Protein AF-A0A9X3F102-F1 (afdb_monomer)

pLDDT: mean 91.55, std 13.21, range [33.75, 98.69]

Solvent-accessible surface area (backbone atoms only — not comparable to full-atom values): 13880 Å² total; per-residue (Å²): 140,81,82,82,80,82,82,77,77,88,66,91,63,86,89,63,88,53,69,73,37,22,25,33,83,46,55,51,54,14,46,50,33,29,63,54,51,40,81,44,89,72,59,66,66,61,40,50,49,44,30,65,76,15,35,66,49,37,46,69,55,81,67,78,63,72,67,41,34,54,24,15,24,16,47,35,33,49,48,23,41,40,69,63,73,43,90,48,56,68,64,42,54,73,38,69,53,66,64,67,84,59,88,88,61,54,70,67,61,51,40,34,49,31,48,74,48,48,74,48,40,70,67,32,28,54,41,46,44,49,47,31,68,65,48,78,69,79,78,52,59,54,73,61,52,52,51,50,52,47,49,26,31,40,75,59,70,29,66,50,48,81,72,38,45,44,19,67,75,68,74,46,46,52,48,34,24,31,39,32,46,35,73,87,44,43,36,38,38,26,50,65,38,62,37,33,38,56,93,52,87,47,66,64,55,52,52,27,35,42,75,69,66,31,47,70,56,45,70,76,58,23,66,38,69,40,70,58,50,26,49,85,52,95,93,43,67,64,65,44,27,44,40,55,66,44,57,28,70,49,115

Mean predicted aligned error: 5.81 Å

Sequence (251 aa):
MGAPAARRAPARRSGGDIVPALADADVIVARQAHLLLIGSSLADAVLWEVVAAHGPAATAWTGDECPRGPAGACLWALCVLHGRGRDIGDAWRSLGGPRVPLPGVPEDVRRAIATAYAPGQRQTDPRWLLEAAVLPFVAPDEPTLLAQAHAALAAAGLAPRPPRSAGEIHNQGEGTYYHIDFDGGSVSISALGPFAWFDDDDRRARNALVAAGFYVIDPPLGGYEVTGLHVYFFGRRDPLCVHDLLFYWQD

Nearest PDB structures (foldseek):
  6iry-assembly1_A  TM=1.562E-01  e=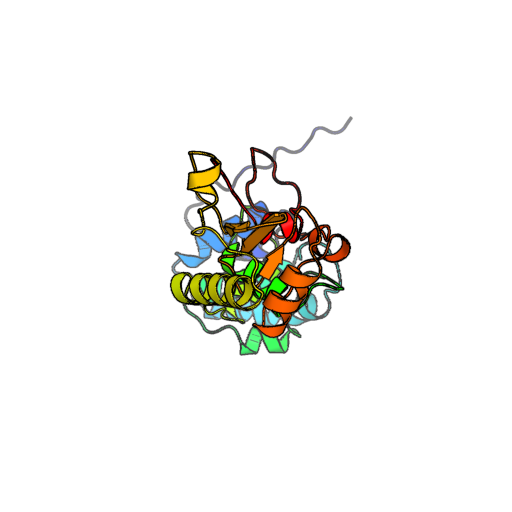5.584E+00  Danio rerio
  6is0-assembly1_A  TM=1.534E-01  e=7.652E+00  Danio rerio

Structure (mmCIF, N/CA/C/O backbone):
data_AF-A0A9X3F102-F1
#
_entry.id   AF-A0A9X3F102-F1
#
loop_
_atom_site.group_PDB
_atom_site.id
_atom_site.type_symbol
_atom_site.label_atom_id
_atom_site.label_alt_id
_atom_site.label_comp_id
_atom_site.label_asym_id
_atom_site.label_entity_id
_atom_site.label_seq_id
_atom_site.pdbx_PDB_ins_code
_atom_site.Cartn_x
_atom_site.Cartn_y
_atom_site.Cartn_z
_atom_site.occupancy
_atom_site.B_iso_or_equiv
_atom_site.auth_seq_id
_atom_site.auth_comp_id
_atom_site.auth_asym_id
_atom_site.auth_atom_id
_atom_site.pdbx_PDB_model_num
ATOM 1 N N . MET A 1 1 ? 43.126 -13.772 -2.770 1.00 38.03 1 MET A N 1
ATOM 2 C CA . MET A 1 1 ? 42.767 -12.408 -2.324 1.00 38.03 1 MET A CA 1
ATOM 3 C C . MET A 1 1 ? 42.494 -11.560 -3.556 1.00 38.03 1 MET A C 1
ATOM 5 O O . MET A 1 1 ? 43.433 -11.057 -4.154 1.00 38.03 1 MET A O 1
ATOM 9 N N . GLY A 1 2 ? 41.236 -11.506 -4.001 1.00 38.09 2 GLY A N 1
ATOM 10 C CA . GLY A 1 2 ? 40.805 -10.651 -5.111 1.00 38.09 2 GLY A CA 1
ATOM 11 C C . GLY A 1 2 ? 40.253 -9.340 -4.559 1.00 38.09 2 GLY A C 1
ATOM 12 O O . GLY A 1 2 ? 39.443 -9.367 -3.636 1.00 38.09 2 GLY A O 1
ATOM 13 N N . ALA A 1 3 ? 40.734 -8.211 -5.073 1.00 33.75 3 ALA A N 1
ATOM 14 C CA . ALA A 1 3 ? 40.288 -6.883 -4.665 1.00 33.75 3 ALA A CA 1
ATOM 15 C C . ALA A 1 3 ? 38.828 -6.623 -5.101 1.00 33.75 3 ALA A C 1
ATOM 17 O O . ALA A 1 3 ? 38.434 -7.066 -6.183 1.00 33.75 3 ALA A O 1
ATOM 18 N N . PRO A 1 4 ? 38.022 -5.892 -4.309 1.00 40.69 4 PRO A N 1
ATOM 19 C CA . PRO A 1 4 ? 36.662 -5.541 -4.695 1.00 40.69 4 PRO A CA 1
ATOM 20 C C . PRO A 1 4 ? 36.683 -4.449 -5.772 1.00 40.69 4 PRO A C 1
ATOM 22 O O . PRO A 1 4 ? 37.301 -3.396 -5.611 1.00 40.69 4 PRO A O 1
ATOM 25 N N . ALA A 1 5 ? 35.991 -4.700 -6.884 1.00 40.69 5 ALA A N 1
ATOM 26 C CA . ALA A 1 5 ? 35.790 -3.717 -7.938 1.00 40.69 5 ALA A CA 1
ATOM 27 C C . ALA A 1 5 ? 34.928 -2.556 -7.415 1.00 40.69 5 ALA A C 1
ATOM 29 O O . ALA A 1 5 ? 33.789 -2.748 -6.987 1.00 40.69 5 ALA A O 1
ATOM 30 N N . ALA A 1 6 ? 35.474 -1.342 -7.461 1.00 43.44 6 ALA A N 1
ATOM 31 C CA . ALA A 1 6 ? 34.765 -0.124 -7.102 1.00 43.44 6 ALA A CA 1
ATOM 32 C C . ALA A 1 6 ? 33.606 0.131 -8.085 1.00 43.44 6 ALA A C 1
ATOM 34 O O . ALA A 1 6 ? 33.823 0.484 -9.246 1.00 43.44 6 ALA A O 1
ATOM 35 N N . ARG A 1 7 ? 32.363 -0.031 -7.616 1.00 48.31 7 ARG A N 1
ATOM 36 C CA . ARG A 1 7 ? 31.159 0.386 -8.348 1.00 48.31 7 ARG A CA 1
ATOM 37 C C . ARG A 1 7 ? 31.072 1.913 -8.329 1.00 48.31 7 ARG A C 1
ATOM 39 O O . ARG A 1 7 ? 30.892 2.524 -7.279 1.00 48.31 7 ARG A O 1
ATOM 46 N N . ARG A 1 8 ? 31.228 2.534 -9.501 1.00 41.53 8 ARG A N 1
ATOM 47 C CA . ARG A 1 8 ? 30.994 3.969 -9.704 1.00 41.53 8 ARG A CA 1
ATOM 48 C C . ARG A 1 8 ? 29.491 4.241 -9.713 1.00 41.53 8 ARG A C 1
ATOM 50 O O . ARG A 1 8 ? 28.773 3.657 -10.517 1.00 41.53 8 ARG A O 1
ATOM 57 N N . ALA A 1 9 ? 29.045 5.172 -8.873 1.00 42.81 9 ALA A N 1
ATOM 58 C CA . ALA A 1 9 ? 27.730 5.789 -9.013 1.00 42.81 9 ALA A CA 1
ATOM 59 C C . ALA A 1 9 ? 27.608 6.454 -10.403 1.00 42.81 9 ALA A C 1
ATOM 61 O O . ALA A 1 9 ? 28.599 7.022 -10.885 1.00 42.81 9 ALA A O 1
ATOM 62 N N . PRO A 1 10 ? 26.434 6.418 -11.060 1.00 45.16 10 PRO A N 1
ATOM 63 C CA . PRO A 1 10 ? 26.240 7.100 -12.330 1.00 45.16 10 PRO A CA 1
ATOM 64 C C . PRO A 1 10 ? 26.217 8.618 -12.105 1.00 45.16 10 PRO A C 1
ATOM 66 O O . PRO A 1 10 ? 25.183 9.230 -11.852 1.00 45.16 10 PRO A O 1
ATOM 69 N N . ALA A 1 11 ? 27.393 9.239 -12.207 1.00 42.16 11 ALA A N 1
ATOM 70 C CA . ALA A 1 11 ? 27.512 10.656 -12.518 1.00 42.16 11 ALA A CA 1
ATOM 71 C C . ALA A 1 11 ? 26.795 10.919 -13.850 1.00 42.16 11 ALA A C 1
ATOM 73 O O . ALA A 1 11 ? 26.906 10.097 -14.763 1.00 42.16 11 ALA A O 1
ATOM 74 N N . ARG A 1 12 ? 26.077 12.048 -13.958 1.00 42.28 12 ARG A N 1
ATOM 75 C CA . ARG A 1 12 ? 25.452 12.541 -15.199 1.00 42.28 12 ARG A CA 1
ATOM 76 C C . ARG A 1 12 ? 26.407 12.335 -16.383 1.00 42.28 12 ARG A C 1
ATOM 78 O O . ARG A 1 12 ? 27.332 13.119 -16.576 1.00 42.28 12 ARG A O 1
ATOM 85 N N . ARG A 1 13 ? 26.189 11.278 -17.168 1.00 44.84 13 ARG A N 1
ATOM 86 C CA . ARG A 1 13 ? 26.832 11.111 -18.469 1.00 44.84 13 ARG A CA 1
ATOM 87 C C . ARG A 1 13 ? 26.030 11.945 -19.451 1.00 44.84 13 ARG A C 1
ATOM 89 O O . ARG A 1 13 ? 24.876 11.646 -19.736 1.00 44.84 13 ARG A O 1
ATOM 96 N N . SER A 1 14 ? 26.647 13.011 -19.929 1.00 44.22 14 SER A N 1
ATOM 97 C CA . SER A 1 14 ? 26.228 13.746 -21.113 1.00 44.22 14 SER A CA 1
ATOM 98 C C . SER A 1 14 ? 25.989 12.771 -22.278 1.00 44.22 14 SER A C 1
ATOM 100 O O . SER A 1 14 ? 26.923 12.140 -22.761 1.00 44.22 14 SER A O 1
ATOM 102 N N . GLY A 1 15 ? 24.730 12.632 -22.704 1.00 58.97 15 GLY A N 1
ATOM 103 C CA . GLY A 1 15 ? 24.338 12.066 -24.004 1.00 58.97 15 GLY A CA 1
ATOM 104 C C . GLY A 1 15 ? 24.373 10.542 -24.188 1.00 58.97 15 GLY A C 1
ATOM 105 O O . GLY A 1 15 ? 24.141 10.091 -25.303 1.00 58.97 15 GLY A O 1
ATOM 106 N N . GLY A 1 16 ? 24.661 9.744 -23.156 1.00 74.50 16 GLY A N 1
ATOM 107 C CA . GLY A 1 16 ? 24.639 8.278 -23.272 1.00 74.50 16 GLY A CA 1
ATOM 108 C C . GLY A 1 16 ? 23.229 7.697 -23.147 1.00 74.50 16 GLY A C 1
ATOM 109 O O . GLY A 1 16 ? 22.452 8.167 -22.318 1.00 74.50 16 GLY A O 1
ATOM 110 N N . ASP A 1 17 ? 22.916 6.658 -23.926 1.00 90.06 17 ASP A N 1
ATOM 111 C CA . ASP A 1 17 ? 21.692 5.876 -23.741 1.00 90.06 17 ASP A CA 1
ATOM 112 C C . ASP A 1 17 ? 21.735 5.144 -22.387 1.00 90.06 17 ASP A C 1
ATOM 114 O O . ASP A 1 17 ? 22.623 4.327 -22.128 1.00 90.06 17 ASP A O 1
ATOM 118 N N . ILE A 1 18 ? 20.798 5.488 -21.502 1.00 95.50 18 ILE A N 1
ATOM 119 C CA . ILE A 1 18 ? 20.671 4.910 -20.158 1.00 95.50 18 ILE A CA 1
ATOM 120 C C . ILE A 1 18 ? 19.591 3.826 -20.080 1.00 95.50 18 ILE A C 1
ATOM 122 O O . ILE A 1 18 ? 19.418 3.236 -19.017 1.00 95.50 18 ILE A O 1
ATOM 126 N N . VAL A 1 19 ? 18.885 3.532 -21.178 1.00 97.31 19 VAL A N 1
ATOM 127 C CA . VAL A 1 19 ? 17.860 2.478 -21.230 1.00 97.31 19 VAL A CA 1
ATOM 128 C C . VAL A 1 19 ? 18.407 1.109 -20.808 1.00 97.31 19 VAL A C 1
ATOM 130 O O . VAL A 1 19 ? 17.746 0.456 -19.998 1.00 97.31 19 VAL A O 1
ATOM 133 N N . PRO A 1 20 ? 19.622 0.680 -21.217 1.00 97.50 20 PRO A N 1
ATOM 134 C CA . PRO A 1 20 ? 20.164 -0.604 -20.772 1.00 97.50 20 PRO A CA 1
ATOM 135 C C . PRO A 1 20 ? 20.320 -0.722 -19.248 1.00 97.50 20 PRO A C 1
ATOM 137 O O . PRO A 1 20 ? 20.294 -1.829 -18.716 1.00 97.50 20 PRO A O 1
ATOM 140 N N . ALA A 1 21 ? 20.445 0.399 -18.526 1.00 97.69 21 ALA A N 1
ATOM 141 C CA . ALA A 1 21 ? 20.562 0.386 -17.069 1.00 97.69 21 ALA A CA 1
ATOM 142 C C . ALA A 1 21 ? 19.252 -0.004 -16.359 1.00 97.69 21 ALA A C 1
ATOM 144 O O . ALA A 1 21 ? 19.299 -0.370 -15.190 1.00 97.69 21 ALA A O 1
ATOM 145 N N . LEU A 1 22 ? 18.099 -0.009 -17.045 1.00 98.00 22 LEU A N 1
ATOM 146 C CA . LEU A 1 22 ? 16.860 -0.574 -16.491 1.00 98.00 22 LEU A CA 1
ATOM 147 C C . LEU A 1 22 ? 16.975 -2.087 -16.223 1.00 98.00 22 LEU A C 1
ATOM 149 O O . LEU A 1 22 ? 16.254 -2.616 -15.382 1.00 98.00 22 LEU A O 1
ATOM 153 N N . ALA A 1 23 ? 17.889 -2.773 -16.918 1.00 97.56 23 ALA A N 1
ATOM 154 C CA . ALA A 1 23 ? 18.170 -4.196 -16.750 1.00 97.56 23 ALA A CA 1
ATOM 155 C C . ALA A 1 23 ? 19.232 -4.494 -15.675 1.00 97.56 23 ALA A C 1
ATOM 157 O O . ALA A 1 23 ? 19.613 -5.657 -15.512 1.00 97.56 23 ALA A O 1
ATOM 158 N N . ASP A 1 24 ? 19.776 -3.476 -14.997 1.00 97.69 24 ASP A N 1
ATOM 159 C CA . ASP A 1 24 ? 20.911 -3.665 -14.092 1.00 97.69 24 ASP A CA 1
ATOM 160 C C . ASP A 1 24 ? 20.572 -4.654 -12.961 1.00 97.69 24 ASP A C 1
ATOM 162 O O . ASP A 1 24 ? 19.442 -4.733 -12.472 1.00 97.69 24 ASP A O 1
ATOM 166 N N . ALA A 1 25 ? 21.564 -5.443 -12.550 1.00 94.12 25 ALA A N 1
ATOM 167 C CA . ALA A 1 25 ? 21.410 -6.390 -11.451 1.00 94.12 25 ALA A CA 1
ATOM 168 C C . ALA A 1 25 ? 21.280 -5.685 -10.088 1.00 94.12 25 ALA A C 1
ATOM 170 O O . ALA A 1 25 ? 20.825 -6.293 -9.119 1.00 94.12 25 ALA A O 1
ATOM 171 N N . ASP A 1 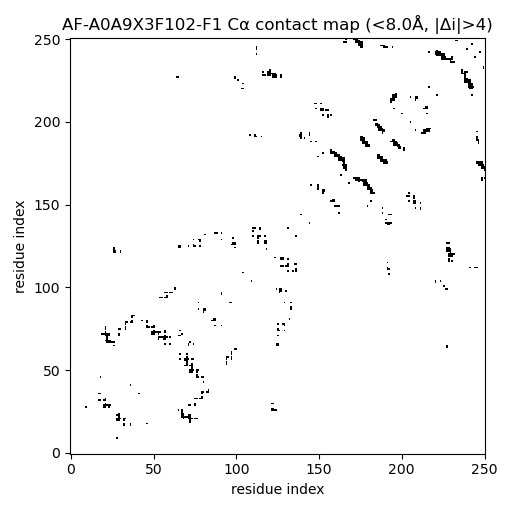26 ? 21.713 -4.428 -9.997 1.00 95.56 26 ASP A N 1
ATOM 172 C CA . ASP A 1 26 ? 21.550 -3.564 -8.839 1.00 95.56 26 ASP A CA 1
ATOM 173 C C . ASP A 1 26 ? 20.268 -2.729 -8.968 1.00 95.56 26 ASP A C 1
ATOM 175 O O . ASP A 1 26 ? 20.176 -1.808 -9.785 1.00 95.56 26 ASP A O 1
ATOM 179 N N . VAL A 1 27 ? 19.280 -3.019 -8.116 1.00 93.81 27 VAL A N 1
ATOM 180 C CA . VAL A 1 27 ? 17.980 -2.325 -8.109 1.00 93.81 27 VAL A CA 1
ATOM 181 C C . VAL A 1 27 ? 18.124 -0.811 -7.937 1.00 93.81 27 VAL A C 1
ATOM 183 O O . VAL A 1 27 ? 17.329 -0.052 -8.486 1.00 93.81 27 VAL A O 1
ATOM 186 N N . ILE A 1 28 ? 19.163 -0.344 -7.235 1.00 95.50 28 ILE A N 1
ATOM 187 C CA . ILE A 1 28 ? 19.397 1.090 -7.036 1.00 95.50 28 ILE A CA 1
ATOM 188 C C . ILE A 1 28 ? 19.798 1.743 -8.363 1.00 95.50 28 ILE A C 1
ATOM 190 O O . ILE A 1 28 ? 19.351 2.852 -8.662 1.00 95.50 28 ILE A O 1
ATOM 194 N N . VAL A 1 29 ? 20.613 1.059 -9.173 1.00 97.00 29 VAL A N 1
ATOM 195 C CA . VAL A 1 29 ? 21.016 1.541 -10.502 1.00 97.00 29 VAL A CA 1
ATOM 196 C C . VAL A 1 29 ? 19.815 1.558 -11.442 1.00 97.00 29 VAL A C 1
ATOM 198 O O . VAL A 1 29 ? 19.561 2.589 -12.068 1.00 97.00 29 VAL A O 1
ATOM 201 N N . ALA A 1 30 ? 19.033 0.476 -11.475 1.00 97.31 30 ALA A N 1
ATOM 202 C CA . ALA A 1 30 ? 17.831 0.394 -12.303 1.00 97.31 30 ALA A CA 1
ATOM 203 C C . ALA A 1 30 ? 16.792 1.465 -11.925 1.00 97.31 30 ALA A C 1
ATOM 205 O O . ALA A 1 30 ? 16.289 2.181 -12.796 1.00 97.31 30 ALA A O 1
ATOM 206 N N . ARG A 1 31 ? 16.550 1.682 -10.624 1.00 95.75 31 ARG A N 1
ATOM 207 C CA . ARG A 1 31 ? 15.657 2.744 -10.138 1.00 95.75 31 ARG A CA 1
ATOM 208 C C . ARG A 1 31 ? 16.173 4.136 -10.490 1.00 95.75 31 ARG A C 1
ATOM 210 O O . ARG A 1 31 ? 15.376 5.000 -10.853 1.00 95.75 31 ARG A O 1
ATOM 217 N N . GLN A 1 32 ? 17.482 4.375 -10.401 1.00 96.75 32 GLN A N 1
ATOM 218 C CA . GLN A 1 32 ? 18.075 5.657 -10.787 1.00 96.75 32 GLN A CA 1
ATOM 219 C C . GLN A 1 32 ? 17.928 5.914 -12.292 1.00 96.75 32 GLN A C 1
ATOM 221 O O . GLN A 1 32 ? 17.620 7.039 -12.686 1.00 96.75 32 GLN A O 1
ATOM 226 N N . ALA A 1 33 ? 18.114 4.887 -13.128 1.00 97.31 33 ALA A N 1
ATOM 227 C CA . ALA A 1 33 ? 17.862 4.976 -14.563 1.00 97.31 33 ALA A CA 1
ATOM 228 C C . ALA A 1 33 ? 16.393 5.319 -14.840 1.00 97.31 33 ALA A C 1
ATOM 230 O O . ALA A 1 33 ? 16.121 6.254 -15.588 1.00 97.31 33 ALA A O 1
ATOM 231 N N . HIS A 1 34 ? 15.459 4.649 -14.160 1.00 96.56 34 HIS A N 1
ATOM 232 C CA . HIS A 1 34 ? 14.032 4.961 -14.215 1.00 96.56 34 HIS A CA 1
ATOM 233 C C . HIS A 1 34 ? 13.741 6.435 -13.872 1.00 96.56 34 HIS A C 1
ATOM 235 O O . HIS A 1 34 ? 13.118 7.136 -14.668 1.00 96.56 34 HIS A O 1
ATOM 241 N N . LEU A 1 35 ? 14.252 6.943 -12.745 1.00 96.50 35 LEU A N 1
ATOM 242 C CA . LEU A 1 35 ? 14.021 8.330 -12.319 1.00 96.50 35 LEU A CA 1
ATOM 243 C C . LEU A 1 35 ? 14.574 9.352 -13.324 1.00 96.50 35 LEU A C 1
ATOM 245 O O . LEU A 1 35 ? 13.946 10.377 -13.579 1.00 96.50 35 LEU A O 1
ATOM 249 N N . LEU A 1 36 ? 15.738 9.073 -13.917 1.00 96.81 36 LEU A N 1
ATOM 250 C CA . LEU A 1 36 ? 16.324 9.923 -14.956 1.00 96.81 36 LEU A CA 1
ATOM 251 C C . LEU A 1 36 ? 15.529 9.864 -16.266 1.00 96.81 36 LEU A C 1
ATOM 253 O O . LEU A 1 36 ? 15.406 10.879 -16.951 1.00 96.81 36 LEU A O 1
ATOM 257 N N . LEU A 1 37 ? 14.992 8.694 -16.620 1.00 97.38 37 LEU A N 1
ATOM 258 C CA . LEU A 1 37 ? 14.224 8.499 -17.844 1.00 97.38 37 LEU A CA 1
ATOM 259 C C . LEU A 1 37 ? 12.842 9.153 -17.785 1.00 97.38 37 LEU A C 1
ATOM 261 O O . LEU A 1 37 ? 12.403 9.642 -18.821 1.00 97.38 37 LEU A O 1
ATOM 265 N N . ILE A 1 38 ? 12.188 9.257 -16.619 1.00 96.75 38 ILE A N 1
ATOM 266 C CA . ILE A 1 38 ? 10.898 9.968 -16.496 1.00 96.75 38 ILE A CA 1
ATOM 267 C C . ILE A 1 38 ? 10.994 11.381 -17.094 1.00 96.75 38 ILE A C 1
ATOM 269 O O . ILE A 1 38 ? 10.156 11.755 -17.908 1.00 96.75 38 ILE A O 1
ATOM 273 N N . GLY A 1 39 ? 12.047 12.132 -16.755 1.00 94.31 39 GLY A N 1
ATOM 274 C CA . GLY A 1 39 ? 12.260 13.505 -17.231 1.00 94.31 39 GLY A CA 1
ATOM 275 C C . GLY A 1 39 ? 13.064 13.641 -18.530 1.00 94.31 39 GLY A C 1
ATOM 276 O O . GLY A 1 39 ? 13.445 14.756 -18.883 1.00 94.31 39 GLY A O 1
ATOM 277 N N . SER A 1 40 ? 13.393 12.541 -19.214 1.00 95.44 40 SER A N 1
ATOM 278 C CA . SER A 1 40 ? 14.212 12.586 -20.433 1.00 95.44 40 SER A CA 1
ATOM 279 C C . SER A 1 40 ? 13.376 12.827 -21.697 1.00 95.44 40 SER A C 1
ATOM 281 O O . SER A 1 40 ? 12.176 12.570 -21.727 1.00 95.44 40 SER A O 1
ATOM 283 N N . SER A 1 41 ? 14.024 13.273 -22.777 1.00 93.50 41 SER A N 1
ATOM 284 C CA . SER A 1 41 ? 13.406 13.442 -24.102 1.00 93.50 41 SER A CA 1
ATOM 285 C C . SER A 1 41 ? 13.371 12.158 -24.945 1.00 93.50 41 SER A C 1
ATOM 287 O O . SER A 1 41 ? 12.999 12.210 -26.117 1.00 93.50 41 SER A O 1
ATOM 289 N N . LEU A 1 42 ? 13.774 11.010 -24.383 1.00 95.19 42 LEU A N 1
ATOM 290 C CA . LEU A 1 42 ? 13.698 9.717 -25.066 1.00 95.19 42 LEU A CA 1
ATOM 291 C C . LEU A 1 42 ? 12.248 9.433 -25.479 1.00 95.19 42 LEU A C 1
ATOM 293 O O . LEU A 1 42 ? 11.353 9.560 -24.647 1.00 95.19 42 LEU A O 1
ATOM 297 N N . ALA A 1 43 ? 12.013 9.016 -26.722 1.00 96.88 43 ALA A N 1
ATOM 298 C CA . ALA A 1 43 ? 10.668 8.708 -27.200 1.00 96.88 43 ALA A CA 1
ATOM 299 C C . ALA A 1 43 ? 10.056 7.504 -26.461 1.00 96.88 43 ALA A C 1
ATOM 301 O O . ALA A 1 43 ? 10.722 6.489 -26.265 1.00 96.88 43 ALA A O 1
ATOM 302 N N . ASP A 1 44 ? 8.766 7.584 -26.119 1.00 98.25 44 ASP A N 1
ATOM 303 C CA . ASP A 1 44 ? 8.045 6.490 -25.444 1.00 98.25 44 ASP A CA 1
ATOM 304 C C . ASP A 1 44 ? 8.036 5.192 -26.264 1.00 98.25 44 ASP A C 1
ATOM 306 O O . ASP A 1 44 ? 8.021 4.109 -25.688 1.00 98.25 44 ASP A O 1
ATOM 310 N N . ALA A 1 45 ? 8.100 5.287 -27.599 1.00 98.19 45 ALA A N 1
ATOM 311 C CA . ALA A 1 45 ? 8.197 4.127 -28.488 1.00 98.19 45 ALA A CA 1
ATOM 312 C C . ALA A 1 45 ? 9.389 3.221 -28.135 1.00 98.19 45 ALA A C 1
ATOM 314 O O . ALA A 1 45 ? 9.237 2.005 -28.119 1.00 98.19 45 ALA A O 1
ATOM 315 N N . VAL A 1 46 ? 10.530 3.803 -27.746 1.00 98.06 46 VAL A N 1
ATOM 316 C CA . VAL A 1 46 ? 11.716 3.039 -27.326 1.00 98.06 46 VAL A CA 1
ATOM 317 C C . VAL A 1 46 ? 11.434 2.248 -26.046 1.00 98.06 46 VAL A C 1
ATOM 319 O O . VAL A 1 46 ? 11.845 1.101 -25.912 1.00 98.06 46 VAL A O 1
ATOM 322 N N . LEU A 1 47 ? 10.699 2.829 -25.095 1.00 98.50 47 LEU A N 1
ATOM 323 C CA . LEU A 1 47 ? 10.331 2.138 -23.855 1.00 98.50 47 LEU A CA 1
ATOM 324 C C . LEU A 1 47 ? 9.308 1.028 -24.118 1.00 98.50 47 LEU A C 1
ATOM 326 O O . LEU A 1 47 ? 9.410 -0.047 -23.533 1.00 98.50 47 LEU A O 1
ATOM 330 N N . TRP A 1 48 ? 8.357 1.250 -25.028 1.00 98.56 48 TRP A N 1
ATOM 331 C CA . TRP A 1 48 ? 7.427 0.205 -25.455 1.00 98.56 48 TRP A CA 1
ATOM 332 C C . TRP A 1 48 ? 8.129 -0.945 -26.182 1.00 98.56 48 TRP A C 1
ATOM 334 O O . TRP A 1 48 ? 7.763 -2.099 -25.969 1.00 98.56 48 TRP A O 1
ATOM 344 N N . GLU A 1 49 ? 9.171 -0.668 -26.968 1.00 98.50 49 GLU A N 1
ATOM 345 C CA . GLU A 1 49 ? 10.028 -1.703 -27.558 1.00 98.50 49 GLU A CA 1
ATOM 346 C C . GLU A 1 49 ? 10.740 -2.533 -26.480 1.00 98.50 49 GLU A C 1
ATOM 348 O O . GLU A 1 49 ? 10.764 -3.758 -26.583 1.00 98.50 49 GLU A O 1
ATOM 353 N N . VAL A 1 50 ? 11.240 -1.908 -25.405 1.00 98.56 50 VAL A N 1
ATOM 354 C CA . VAL A 1 50 ? 11.811 -2.625 -24.245 1.00 98.56 50 VAL A CA 1
ATOM 355 C C . VAL A 1 50 ? 10.763 -3.523 -23.581 1.00 98.56 50 VAL A C 1
ATOM 357 O O . VAL A 1 50 ? 11.042 -4.689 -23.296 1.00 98.56 50 VAL A O 1
ATOM 360 N N . VAL A 1 51 ? 9.548 -3.009 -23.359 1.00 98.62 51 VAL A N 1
ATOM 361 C CA . VAL A 1 51 ? 8.437 -3.789 -22.790 1.00 98.62 51 VAL A CA 1
ATOM 362 C C . VAL A 1 51 ? 8.100 -4.981 -23.684 1.00 98.62 51 VAL A C 1
ATOM 364 O O . VAL A 1 51 ? 8.003 -6.098 -23.184 1.00 98.62 51 VAL A O 1
ATOM 367 N N . ALA A 1 52 ? 7.980 -4.783 -24.997 1.00 98.38 52 ALA A N 1
ATOM 368 C CA . ALA A 1 52 ? 7.673 -5.855 -25.941 1.00 98.38 52 ALA A CA 1
ATOM 369 C C . ALA A 1 52 ? 8.796 -6.904 -26.016 1.00 98.38 52 ALA A C 1
ATOM 371 O O . ALA A 1 52 ? 8.528 -8.105 -25.976 1.00 98.38 52 ALA A O 1
ATOM 372 N N . ALA A 1 53 ? 10.057 -6.465 -26.072 1.00 98.38 53 ALA A N 1
ATOM 373 C CA . ALA A 1 53 ? 11.219 -7.346 -26.177 1.00 98.38 53 ALA A CA 1
ATOM 374 C C . ALA A 1 53 ? 11.439 -8.204 -24.922 1.00 98.38 53 ALA A C 1
ATOM 376 O O . ALA A 1 53 ? 11.983 -9.307 -25.009 1.00 98.38 53 ALA A O 1
ATOM 377 N N . HIS A 1 54 ? 11.045 -7.707 -23.747 1.00 98.50 54 HIS A N 1
ATOM 378 C CA . HIS A 1 54 ? 11.331 -8.359 -22.468 1.00 98.50 54 HIS A CA 1
ATOM 379 C C . HIS A 1 54 ? 10.094 -8.829 -21.694 1.00 98.50 54 HIS A C 1
ATOM 381 O O . HIS A 1 54 ? 10.237 -9.505 -20.673 1.00 98.50 54 HIS A O 1
ATOM 387 N N . GLY A 1 55 ? 8.890 -8.567 -22.203 1.00 98.12 55 GLY A N 1
ATOM 388 C CA . GLY A 1 55 ? 7.626 -9.041 -21.640 1.00 98.12 55 GLY A CA 1
ATOM 389 C C . GLY A 1 55 ? 7.582 -10.551 -21.367 1.00 98.12 55 GLY A C 1
ATOM 390 O O . GLY A 1 55 ? 7.155 -10.936 -20.276 1.00 98.12 55 GLY A O 1
ATOM 391 N N . PRO A 1 56 ? 8.096 -11.428 -22.258 1.00 98.19 56 PRO A N 1
ATOM 392 C CA . PRO A 1 56 ? 8.165 -12.862 -21.974 1.00 98.19 56 PRO A CA 1
ATOM 393 C C . PRO A 1 56 ? 8.989 -13.201 -20.724 1.00 98.19 56 PRO A C 1
ATOM 395 O O . PRO A 1 56 ? 8.600 -14.075 -19.954 1.00 98.19 56 PRO A O 1
ATOM 398 N N . ALA A 1 57 ? 10.095 -12.487 -20.478 1.00 97.81 57 ALA A N 1
ATOM 399 C CA . ALA A 1 57 ? 10.925 -12.699 -19.293 1.00 97.81 57 ALA A CA 1
ATOM 400 C C . ALA A 1 57 ? 10.232 -12.214 -18.012 1.00 97.81 57 ALA A C 1
ATOM 402 O O . ALA A 1 57 ? 10.335 -12.876 -16.983 1.00 97.81 57 ALA A O 1
ATOM 403 N N . ALA A 1 58 ? 9.506 -11.093 -18.075 1.00 97.44 58 ALA A N 1
ATOM 404 C CA . ALA A 1 58 ? 8.695 -10.615 -16.955 1.00 97.44 58 ALA A CA 1
ATOM 405 C C . ALA A 1 58 ? 7.520 -11.559 -16.647 1.00 97.44 58 ALA A C 1
ATOM 407 O O . ALA A 1 58 ? 7.255 -11.834 -15.483 1.00 97.44 58 ALA A O 1
ATOM 408 N N . THR A 1 59 ? 6.871 -12.111 -17.676 1.00 97.06 59 THR A N 1
ATOM 409 C CA . THR A 1 59 ? 5.765 -13.079 -17.530 1.00 97.06 59 THR A CA 1
ATOM 410 C C . THR A 1 59 ? 6.243 -14.397 -16.918 1.00 97.06 59 THR A C 1
ATOM 412 O O . THR A 1 59 ? 5.551 -14.999 -16.103 1.00 97.06 59 THR A O 1
ATOM 415 N N . ALA A 1 60 ? 7.440 -14.854 -17.293 1.00 96.12 60 ALA A N 1
ATOM 416 C CA . ALA A 1 60 ? 8.037 -16.075 -16.756 1.00 96.12 60 ALA A CA 1
ATOM 417 C C . ALA A 1 60 ? 8.630 -15.903 -15.344 1.00 96.12 60 ALA A C 1
ATOM 419 O O . ALA A 1 60 ? 9.084 -16.881 -14.750 1.00 96.12 60 ALA A O 1
ATOM 420 N N . TRP A 1 61 ? 8.672 -14.679 -14.807 1.00 94.56 61 TRP A N 1
ATOM 421 C CA . TRP A 1 61 ? 9.267 -14.412 -13.505 1.00 94.56 61 TRP A CA 1
ATOM 422 C C . TRP A 1 61 ? 8.328 -14.820 -12.367 1.00 94.56 61 TRP A C 1
ATOM 424 O O . TRP A 1 61 ? 7.319 -14.167 -12.113 1.00 94.56 61 TRP A O 1
ATOM 434 N N . THR A 1 62 ? 8.700 -15.864 -11.629 1.00 87.31 62 THR A N 1
ATOM 435 C CA . THR A 1 62 ? 7.938 -16.365 -10.470 1.00 87.31 62 THR A CA 1
ATOM 436 C C . THR A 1 62 ? 8.683 -16.203 -9.145 1.00 87.31 62 THR A C 1
ATOM 438 O O . THR A 1 62 ? 8.265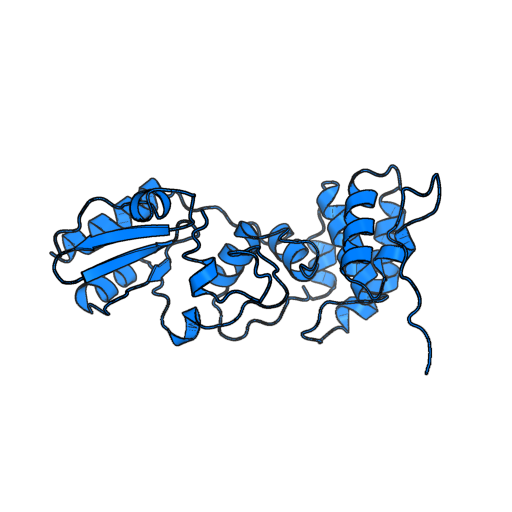 -16.766 -8.140 1.00 87.31 62 THR A O 1
ATOM 441 N N . GLY A 1 63 ? 9.822 -15.504 -9.147 1.00 87.88 63 GLY A N 1
ATOM 442 C CA . GLY A 1 63 ? 10.659 -15.342 -7.964 1.00 87.88 63 GLY A CA 1
ATOM 443 C C . GLY A 1 63 ? 10.106 -14.315 -6.975 1.00 87.88 63 GLY A C 1
ATOM 444 O O . GLY A 1 63 ? 9.547 -13.282 -7.363 1.00 87.88 63 GLY A O 1
ATOM 445 N N . ASP A 1 64 ? 10.345 -14.571 -5.690 1.00 89.44 64 ASP A N 1
ATOM 446 C CA . ASP A 1 64 ? 10.014 -13.642 -4.604 1.00 89.44 64 ASP A CA 1
ATOM 447 C C . ASP A 1 64 ? 10.926 -12.407 -4.636 1.00 89.44 64 ASP A C 1
ATOM 449 O O . ASP A 1 64 ? 10.511 -11.302 -4.292 1.00 89.44 64 ASP A O 1
ATOM 453 N N . GLU A 1 65 ? 12.156 -12.566 -5.126 1.00 92.38 65 GLU A N 1
ATOM 454 C CA . GLU A 1 65 ? 13.138 -11.490 -5.218 1.00 92.38 65 GLU A CA 1
ATOM 455 C C . GLU A 1 65 ? 12.783 -10.435 -6.281 1.00 92.38 65 GLU A C 1
ATOM 457 O O . GLU A 1 65 ? 12.081 -10.705 -7.260 1.00 92.38 65 GLU A O 1
ATOM 462 N N . CYS A 1 66 ? 13.321 -9.224 -6.094 1.00 94.38 66 CYS A N 1
ATOM 463 C CA . CYS A 1 66 ? 13.151 -8.121 -7.038 1.00 94.38 66 CYS A CA 1
ATOM 464 C C . CYS A 1 66 ? 13.609 -8.526 -8.449 1.00 94.38 66 CYS A C 1
ATOM 466 O O . CYS A 1 66 ? 14.769 -8.934 -8.593 1.00 94.38 66 CYS A O 1
ATOM 468 N N . PRO A 1 67 ? 12.765 -8.354 -9.488 1.00 95.88 67 PRO A N 1
ATOM 469 C CA . PRO A 1 67 ? 13.127 -8.674 -10.865 1.00 95.88 67 PRO A CA 1
ATOM 470 C C . PRO A 1 67 ? 14.347 -7.882 -11.351 1.00 95.88 67 PRO A C 1
ATOM 472 O O . PRO A 1 67 ? 14.467 -6.678 -11.110 1.00 95.88 67 PRO A O 1
ATOM 475 N N . ARG A 1 68 ? 15.251 -8.566 -12.060 1.00 95.06 68 ARG A N 1
ATOM 476 C CA . ARG A 1 68 ? 16.513 -8.028 -12.614 1.00 95.06 68 ARG A CA 1
ATOM 477 C C . ARG A 1 68 ? 16.668 -8.437 -14.076 1.00 95.06 68 ARG A C 1
ATOM 479 O O . ARG A 1 68 ? 15.875 -9.231 -14.587 1.00 95.06 68 ARG A O 1
ATOM 486 N N . GLY A 1 69 ? 17.694 -7.925 -14.754 1.00 97.06 69 GLY A N 1
ATOM 487 C CA . GLY A 1 69 ? 17.965 -8.295 -16.141 1.00 97.06 69 GLY A CA 1
ATOM 488 C C . GLY A 1 69 ? 16.788 -7.936 -17.056 1.00 97.06 69 GLY A C 1
ATOM 489 O O . GLY A 1 69 ? 16.142 -6.913 -16.834 1.00 97.06 69 GLY A O 1
ATOM 490 N N . PRO A 1 70 ? 16.459 -8.773 -18.056 1.00 98.12 70 PRO A N 1
ATOM 491 C CA . PRO A 1 70 ? 15.337 -8.520 -18.962 1.00 98.12 70 PRO A CA 1
ATOM 492 C C . PRO A 1 70 ? 13.991 -8.311 -18.246 1.00 98.12 70 PRO A C 1
ATOM 494 O O . PRO A 1 70 ? 13.278 -7.361 -18.558 1.00 98.12 70 PRO A O 1
ATOM 497 N N . ALA A 1 71 ? 13.659 -9.138 -17.246 1.00 97.94 71 ALA A N 1
ATOM 498 C CA . ALA A 1 71 ? 12.414 -8.987 -16.489 1.00 97.94 71 ALA A CA 1
ATOM 499 C C . ALA A 1 71 ? 12.366 -7.631 -15.763 1.00 97.94 71 ALA A C 1
ATOM 501 O O . ALA A 1 71 ? 11.388 -6.896 -15.888 1.00 97.94 71 ALA A O 1
ATOM 502 N N . GLY A 1 72 ? 13.457 -7.261 -15.083 1.00 97.75 72 GLY A N 1
ATOM 503 C CA . GLY A 1 72 ? 13.602 -5.946 -14.452 1.00 97.75 72 GLY A CA 1
ATOM 504 C C . GLY A 1 72 ? 13.478 -4.792 -15.451 1.00 97.75 72 GLY A C 1
ATOM 505 O O . GLY A 1 72 ? 12.754 -3.836 -15.186 1.00 97.75 72 GLY A O 1
ATOM 506 N N . ALA A 1 73 ? 14.099 -4.911 -16.628 1.00 98.44 73 ALA A N 1
ATOM 507 C CA . ALA A 1 73 ? 14.035 -3.896 -17.678 1.00 98.44 73 ALA A CA 1
ATOM 508 C C . ALA A 1 73 ? 12.603 -3.637 -18.158 1.00 98.44 73 ALA A C 1
ATOM 510 O O . ALA A 1 73 ? 12.203 -2.482 -18.290 1.00 98.44 73 ALA A O 1
ATOM 511 N N . CYS A 1 74 ? 11.823 -4.702 -18.369 1.00 98.69 74 CYS A N 1
ATOM 512 C CA . CYS A 1 74 ? 10.411 -4.604 -18.734 1.00 98.69 74 CYS A CA 1
ATOM 513 C C . CYS A 1 74 ? 9.605 -3.844 -17.669 1.00 98.69 74 CYS A C 1
ATOM 515 O O . CYS A 1 74 ? 8.911 -2.879 -17.993 1.00 98.69 74 CYS A O 1
ATOM 517 N N . LEU A 1 75 ? 9.732 -4.234 -16.396 1.00 98.56 75 LEU A N 1
ATOM 518 C CA . LEU A 1 75 ? 8.957 -3.624 -15.314 1.00 98.56 75 LEU A CA 1
ATOM 519 C C . LEU A 1 75 ? 9.361 -2.168 -15.056 1.00 98.56 75 LEU A C 1
ATOM 521 O O . LEU A 1 75 ? 8.499 -1.302 -14.930 1.00 98.56 75 LEU A O 1
ATOM 525 N N . TRP A 1 76 ? 10.659 -1.861 -15.043 1.00 98.56 76 TRP A N 1
ATOM 526 C CA . TRP A 1 76 ? 11.118 -0.480 -14.893 1.00 98.56 76 TRP A CA 1
ATOM 527 C C . TRP A 1 76 ? 10.733 0.400 -16.084 1.00 98.56 76 TRP A C 1
ATOM 529 O O . TRP A 1 76 ? 10.414 1.569 -15.875 1.00 98.56 76 TRP A O 1
ATOM 539 N N . ALA A 1 77 ? 10.701 -0.130 -17.312 1.00 98.69 77 ALA A N 1
ATOM 540 C CA . ALA A 1 77 ? 10.201 0.612 -18.469 1.00 98.69 77 ALA A CA 1
ATOM 541 C C . ALA A 1 77 ? 8.714 0.975 -18.312 1.00 98.69 77 ALA A C 1
ATOM 543 O O . ALA A 1 77 ? 8.341 2.116 -18.591 1.00 98.69 77 ALA A O 1
ATOM 544 N N . LEU A 1 78 ? 7.885 0.064 -17.787 1.00 98.69 78 LEU A N 1
ATOM 545 C CA . LEU A 1 78 ? 6.495 0.372 -17.429 1.00 98.69 78 LEU A CA 1
ATOM 546 C C . LEU A 1 78 ? 6.409 1.453 -16.340 1.00 98.69 78 LEU A C 1
ATOM 548 O O . LEU A 1 78 ? 5.605 2.373 -16.476 1.00 98.69 78 LEU A O 1
ATOM 552 N N . CYS A 1 79 ? 7.265 1.413 -15.310 1.00 98.31 79 CYS A N 1
ATOM 553 C CA . CYS A 1 79 ? 7.323 2.479 -14.301 1.00 98.31 79 CYS A CA 1
ATOM 554 C C . CYS A 1 79 ? 7.652 3.842 -14.932 1.00 98.31 79 CYS A C 1
ATOM 556 O O . CYS A 1 79 ? 7.024 4.843 -14.592 1.00 98.31 79 CYS A O 1
ATOM 558 N N . VAL A 1 80 ? 8.601 3.892 -15.881 1.00 98.50 80 VAL A N 1
ATOM 559 C CA . VAL A 1 80 ? 8.943 5.133 -16.601 1.00 98.50 80 VAL A CA 1
ATOM 560 C C . VAL A 1 80 ? 7.748 5.635 -17.411 1.00 98.50 80 VAL A C 1
ATOM 562 O O . VAL A 1 80 ? 7.423 6.819 -17.342 1.00 98.50 80 VAL A O 1
ATOM 565 N N . LEU A 1 81 ? 7.091 4.751 -18.167 1.00 98.62 81 LEU A N 1
ATOM 566 C CA . LEU A 1 81 ? 5.918 5.089 -18.978 1.00 98.62 81 LEU A CA 1
ATOM 567 C C . LEU A 1 81 ? 4.783 5.646 -18.109 1.00 98.62 81 LEU A C 1
ATOM 569 O O . LEU A 1 81 ? 4.230 6.699 -18.429 1.00 98.62 81 LEU A O 1
ATOM 573 N N . HIS A 1 82 ? 4.494 5.001 -16.977 1.00 97.69 82 HIS A N 1
ATOM 574 C CA . HIS A 1 82 ? 3.519 5.498 -16.010 1.00 97.69 82 HIS A CA 1
ATOM 575 C C . HIS A 1 82 ? 3.921 6.863 -15.435 1.00 97.69 82 HIS A C 1
ATOM 577 O O . HIS A 1 82 ? 3.115 7.791 -15.441 1.00 97.69 82 HIS A O 1
ATOM 583 N N . GLY A 1 83 ? 5.184 7.034 -15.027 1.00 96.94 83 GLY A N 1
ATOM 584 C CA . GLY A 1 83 ? 5.708 8.311 -14.531 1.00 96.94 83 GLY A CA 1
ATOM 585 C C . GLY A 1 83 ? 5.653 9.453 -15.557 1.00 96.94 83 GLY A C 1
ATOM 586 O O . GLY A 1 83 ? 5.653 10.621 -15.179 1.00 96.94 83 GLY A O 1
ATOM 587 N N . ARG A 1 84 ? 5.552 9.131 -16.853 1.00 97.69 84 ARG A N 1
ATOM 588 C CA . ARG A 1 84 ? 5.314 10.078 -17.959 1.00 97.69 84 ARG A CA 1
ATOM 589 C C . ARG A 1 84 ? 3.829 10.290 -18.286 1.00 97.69 84 ARG A C 1
ATOM 591 O O . ARG A 1 84 ? 3.506 10.945 -19.277 1.00 97.69 84 ARG A O 1
ATOM 598 N N . GLY A 1 85 ? 2.923 9.738 -17.481 1.00 96.69 85 GLY A N 1
ATOM 599 C CA . GLY A 1 85 ? 1.476 9.863 -17.648 1.00 96.69 85 GLY A CA 1
ATOM 600 C C . GLY A 1 85 ? 0.886 8.951 -18.724 1.00 96.69 85 GLY A C 1
ATOM 601 O O . GLY A 1 85 ? -0.159 9.275 -19.288 1.00 96.69 85 GLY A O 1
ATOM 602 N N . ARG A 1 86 ? 1.548 7.837 -19.066 1.00 97.81 86 ARG A N 1
ATOM 603 C CA . ARG A 1 86 ? 0.969 6.814 -19.951 1.00 97.81 86 ARG A CA 1
ATOM 604 C C . ARG A 1 86 ? 0.156 5.809 -19.151 1.00 97.81 86 ARG A C 1
ATOM 606 O O . ARG A 1 86 ? 0.55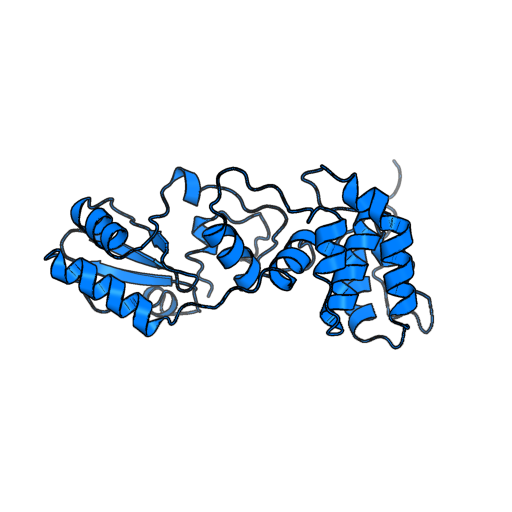6 5.401 -18.062 1.00 97.81 86 ARG A O 1
ATOM 613 N N . ASP A 1 87 ? -0.964 5.387 -19.728 1.00 96.56 87 ASP A N 1
ATOM 614 C CA . ASP A 1 87 ? -1.704 4.236 -19.225 1.00 96.56 87 ASP A CA 1
ATOM 615 C C . ASP A 1 87 ? -0.916 2.957 -19.538 1.00 96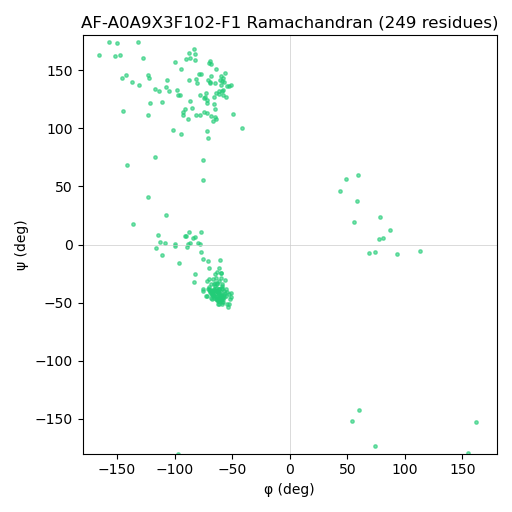.56 87 ASP A C 1
ATOM 617 O O . ASP A 1 87 ? -0.548 2.693 -20.684 1.00 96.56 87 ASP A O 1
ATOM 621 N N . ILE A 1 88 ? -0.629 2.189 -18.492 1.00 97.56 88 ILE A N 1
ATOM 622 C CA . ILE A 1 88 ? 0.115 0.929 -18.548 1.00 97.56 88 ILE A CA 1
ATOM 623 C C . ILE A 1 88 ? -0.764 -0.278 -18.198 1.00 97.56 88 ILE A C 1
ATOM 625 O O . ILE A 1 88 ? -0.261 -1.399 -18.149 1.00 97.56 88 ILE A O 1
ATOM 629 N N . GLY A 1 89 ? -2.060 -0.075 -17.935 1.00 96.75 89 GLY A N 1
ATOM 630 C CA . GLY A 1 89 ? -2.945 -1.092 -17.373 1.00 96.75 89 GLY A CA 1
ATOM 631 C C . GLY A 1 89 ? -3.061 -2.344 -18.240 1.00 96.75 89 GLY A C 1
ATOM 632 O O . GLY A 1 89 ? -2.950 -3.456 -17.724 1.00 96.75 89 GLY A O 1
ATOM 633 N N . ASP A 1 90 ? -3.236 -2.186 -19.554 1.00 96.94 90 ASP A N 1
ATOM 634 C CA . ASP A 1 90 ? -3.313 -3.322 -20.484 1.00 96.94 90 ASP A CA 1
ATOM 635 C C . ASP A 1 90 ? -1.982 -4.066 -20.597 1.00 96.94 90 ASP A C 1
ATOM 637 O O . ASP A 1 90 ? -1.957 -5.296 -20.541 1.00 96.94 90 ASP 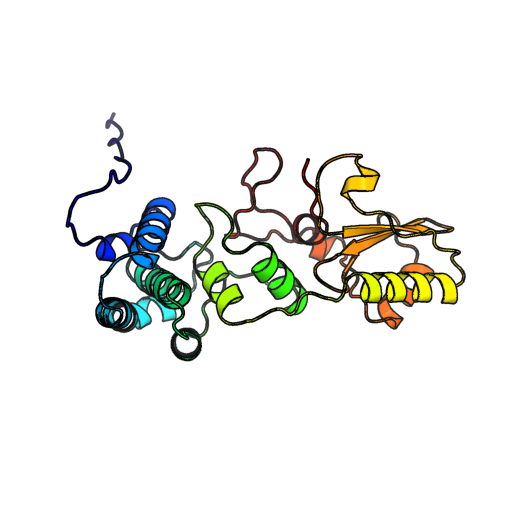A O 1
ATOM 641 N N . ALA A 1 91 ? -0.868 -3.334 -20.679 1.00 97.69 91 ALA A N 1
ATOM 642 C CA . ALA A 1 91 ? 0.459 -3.934 -20.720 1.00 97.69 91 ALA A CA 1
ATOM 643 C C . ALA A 1 91 ? 0.733 -4.731 -19.437 1.00 97.69 91 ALA A C 1
ATOM 645 O O . ALA A 1 91 ? 1.105 -5.899 -19.506 1.00 97.69 91 ALA A O 1
ATOM 646 N N . TRP A 1 92 ? 0.447 -4.155 -18.269 1.00 96.50 92 TRP A N 1
ATOM 647 C CA . TRP A 1 92 ? 0.573 -4.832 -16.981 1.00 96.50 92 TRP A CA 1
ATOM 648 C C . TRP A 1 92 ? -0.275 -6.105 -16.890 1.00 96.50 92 TRP A C 1
ATOM 650 O O . TRP A 1 92 ? 0.232 -7.161 -16.507 1.00 96.50 92 TRP A O 1
ATOM 660 N N . ARG A 1 93 ? -1.551 -6.033 -17.295 1.00 96.25 93 ARG A N 1
ATOM 661 C CA . ARG A 1 93 ? -2.447 -7.199 -17.338 1.00 96.25 93 ARG A CA 1
ATOM 662 C C . ARG A 1 93 ? -1.944 -8.275 -18.295 1.00 96.25 93 ARG A C 1
ATOM 664 O O . ARG A 1 93 ? -2.031 -9.453 -17.963 1.00 96.25 93 ARG A O 1
ATOM 671 N N . SER A 1 94 ? -1.387 -7.892 -19.445 1.00 96.88 94 SER A N 1
ATOM 672 C CA . SER A 1 94 ? -0.852 -8.849 -20.422 1.00 96.88 94 SER A CA 1
ATOM 673 C C . SER A 1 94 ? 0.353 -9.640 -19.897 1.00 96.88 94 SER A C 1
ATOM 675 O O . SER A 1 94 ? 0.559 -10.775 -20.316 1.00 96.88 94 SER A O 1
ATOM 677 N N . LEU A 1 95 ? 1.096 -9.084 -18.931 1.00 96.75 95 LEU A N 1
ATOM 678 C CA . LEU A 1 95 ? 2.179 -9.773 -18.220 1.00 96.75 95 LEU A CA 1
ATOM 679 C C . LEU A 1 95 ? 1.674 -10.705 -17.102 1.00 96.75 95 LEU A C 1
ATOM 681 O O . LEU A 1 95 ? 2.480 -11.287 -16.383 1.00 96.75 95 LEU A O 1
ATOM 685 N N . GLY A 1 96 ? 0.355 -10.815 -16.906 1.00 95.44 96 GLY A N 1
ATOM 686 C CA . GLY A 1 96 ? -0.252 -11.536 -15.784 1.00 95.44 96 GLY A CA 1
ATOM 687 C C . GLY A 1 96 ? -0.299 -10.737 -14.478 1.00 95.44 96 GLY A C 1
ATOM 688 O O . GLY A 1 96 ? -0.697 -11.278 -13.452 1.00 95.44 96 GLY A O 1
ATOM 689 N N . GLY A 1 97 ? 0.092 -9.458 -14.505 1.00 93.94 97 GLY A N 1
ATOM 690 C CA . GLY A 1 97 ? 0.161 -8.596 -13.328 1.00 93.94 97 GLY A CA 1
ATOM 691 C C . GLY A 1 97 ? 1.099 -9.126 -12.234 1.00 93.94 97 GLY A C 1
ATOM 692 O O . GLY A 1 97 ? 0.619 -9.396 -11.132 1.00 93.94 97 GLY A O 1
ATOM 693 N N . PRO A 1 98 ? 2.406 -9.312 -12.507 1.00 94.31 98 PRO A N 1
ATOM 694 C CA . PRO A 1 98 ? 3.338 -9.959 -11.583 1.00 94.31 98 PRO A CA 1
ATOM 695 C C . PRO A 1 98 ? 3.516 -9.170 -10.280 1.00 94.31 98 PRO A C 1
ATOM 697 O O . PRO A 1 98 ? 4.183 -8.145 -10.237 1.00 94.31 98 PRO A O 1
ATOM 700 N N . ARG A 1 99 ? 2.975 -9.669 -9.174 1.00 94.88 99 ARG A N 1
ATOM 701 C CA . ARG A 1 99 ? 3.015 -9.006 -7.862 1.00 94.88 99 ARG A CA 1
ATOM 702 C C . ARG A 1 99 ? 4.114 -9.572 -6.957 1.00 94.88 99 ARG A C 1
ATOM 704 O O . ARG A 1 99 ? 4.533 -10.714 -7.129 1.00 94.88 99 ARG A O 1
ATOM 711 N N . VAL A 1 100 ? 4.567 -8.791 -5.971 1.00 95.31 100 VAL A N 1
ATOM 712 C CA . VAL A 1 100 ? 5.379 -9.330 -4.860 1.00 95.31 100 VAL A CA 1
ATOM 713 C C . VAL A 1 100 ? 4.503 -10.281 -4.036 1.00 95.31 100 VAL A C 1
ATOM 715 O O . VAL A 1 100 ? 3.411 -9.863 -3.639 1.00 95.31 100 VAL A O 1
ATOM 718 N N . PRO A 1 101 ? 4.907 -11.532 -3.770 1.00 92.81 101 PRO A N 1
ATOM 719 C CA . PRO A 1 101 ? 4.088 -12.461 -2.994 1.00 92.81 101 PRO A CA 1
ATOM 720 C C . PRO A 1 101 ? 3.827 -11.967 -1.566 1.00 92.81 101 PRO A C 1
ATOM 722 O O . PRO A 1 101 ? 4.754 -11.615 -0.848 1.00 92.81 101 PRO A O 1
ATOM 725 N N . LEU A 1 102 ? 2.552 -11.964 -1.165 1.00 92.44 102 LEU A N 1
ATOM 726 C CA . LEU A 1 102 ? 2.080 -11.727 0.209 1.00 92.44 102 LEU A CA 1
ATOM 727 C C . LEU A 1 102 ? 0.905 -12.664 0.510 1.00 92.44 102 LEU A C 1
ATOM 729 O O . LEU A 1 102 ? -0.251 -12.229 0.552 1.00 92.44 102 LEU A O 1
ATOM 733 N N . PRO A 1 103 ? 1.151 -13.981 0.603 1.00 89.00 103 PRO A N 1
ATOM 734 C CA . PRO A 1 103 ? 0.080 -14.926 0.863 1.00 89.00 103 PRO A CA 1
ATOM 735 C C . PRO A 1 103 ? -0.534 -14.681 2.245 1.00 89.00 103 PRO A C 1
ATOM 737 O O . PRO A 1 103 ? 0.171 -14.597 3.242 1.00 89.00 103 PRO A O 1
ATOM 740 N N . GLY A 1 104 ? -1.863 -14.602 2.302 1.00 88.38 104 GLY A N 1
ATOM 741 C CA . GLY A 1 104 ? -2.607 -14.405 3.550 1.00 88.38 104 GLY A CA 1
ATOM 742 C C . GLY A 1 104 ? -2.925 -12.948 3.890 1.00 88.38 104 GLY A C 1
ATOM 743 O O . GLY A 1 104 ? -3.725 -12.724 4.792 1.00 88.38 104 GLY A O 1
ATOM 744 N N . VAL A 1 105 ? -2.384 -11.971 3.152 1.00 96.00 105 VAL A N 1
ATOM 745 C CA . VAL A 1 105 ? -2.766 -10.560 3.307 1.00 96.00 105 VAL A CA 1
ATOM 746 C C . VAL A 1 105 ? -3.989 -10.251 2.433 1.00 96.00 105 VAL A C 1
ATOM 748 O O . VAL A 1 105 ? -3.927 -10.473 1.219 1.00 96.00 105 VAL A O 1
ATOM 751 N N . PRO A 1 106 ? -5.098 -9.745 3.008 1.00 95.81 106 PRO A N 1
ATOM 752 C CA . PRO A 1 106 ? -6.267 -9.308 2.245 1.00 95.81 106 PRO A CA 1
ATOM 753 C C . PRO A 1 106 ? -5.937 -8.249 1.177 1.00 95.81 106 PRO A C 1
ATOM 755 O O . PRO A 1 106 ? -5.045 -7.419 1.354 1.00 95.81 106 PRO A O 1
ATOM 758 N N . GLU A 1 107 ? -6.661 -8.264 0.053 1.00 93.69 107 GLU A N 1
ATOM 759 C CA . GLU A 1 107 ? -6.391 -7.379 -1.096 1.00 93.69 107 GLU A CA 1
ATOM 760 C C . GLU A 1 107 ? -6.574 -5.889 -0.767 1.00 93.69 107 GLU A C 1
ATOM 762 O O . GLU A 1 107 ? -5.868 -5.044 -1.313 1.00 93.69 107 GLU A O 1
ATOM 767 N N . ASP A 1 108 ? -7.509 -5.552 0.119 1.00 93.88 108 ASP A N 1
ATOM 768 C CA . ASP A 1 108 ? -7.746 -4.191 0.602 1.00 93.88 108 ASP A CA 1
ATOM 769 C C . ASP A 1 108 ? -6.587 -3.687 1.473 1.00 93.88 108 ASP A C 1
ATOM 771 O O . ASP A 1 108 ? -6.079 -2.595 1.220 1.00 93.88 108 ASP A O 1
ATOM 775 N N . VAL A 1 109 ? -6.101 -4.506 2.413 1.00 96.00 109 VAL A N 1
ATOM 776 C CA . VAL A 1 109 ? -4.898 -4.225 3.217 1.00 96.00 109 VAL A CA 1
ATOM 777 C C . VAL A 1 109 ? -3.684 -4.038 2.311 1.00 96.00 109 VAL A C 1
ATOM 779 O O . VAL A 1 109 ? -2.968 -3.041 2.409 1.00 96.00 109 VAL A O 1
ATOM 782 N N . ARG A 1 110 ? -3.471 -4.973 1.377 1.00 95.94 110 ARG A N 1
ATOM 783 C CA . ARG A 1 110 ? -2.369 -4.912 0.412 1.00 95.94 110 ARG A CA 1
ATOM 784 C C . ARG A 1 110 ? -2.411 -3.622 -0.403 1.00 95.94 110 ARG A C 1
ATOM 786 O O . ARG A 1 110 ? -1.379 -2.977 -0.578 1.00 95.94 110 ARG A O 1
ATOM 793 N N . ARG A 1 111 ? -3.591 -3.236 -0.893 1.00 93.94 111 ARG A N 1
ATOM 794 C CA . ARG A 1 111 ? -3.774 -2.037 -1.717 1.00 93.94 111 ARG A CA 1
ATOM 795 C C . ARG A 1 111 ? -3.572 -0.749 -0.928 1.00 93.94 111 ARG A C 1
ATOM 797 O O . ARG A 1 111 ? -2.939 0.171 -1.449 1.00 93.94 111 ARG A O 1
ATOM 804 N N . ALA A 1 112 ? -4.080 -0.697 0.302 1.00 94.94 112 ALA A N 1
ATOM 805 C CA . ALA A 1 112 ? -3.866 0.420 1.214 1.00 94.94 112 ALA A CA 1
ATOM 806 C C . ALA A 1 112 ? -2.364 0.640 1.448 1.00 94.94 112 ALA A C 1
ATOM 808 O O . ALA A 1 112 ? -1.859 1.739 1.224 1.00 94.94 112 ALA A O 1
ATOM 809 N N . ILE A 1 113 ? -1.629 -0.432 1.763 1.00 95.56 113 ILE A N 1
ATOM 810 C CA . ILE A 1 113 ? -0.172 -0.400 1.947 1.00 95.56 113 ILE A CA 1
ATOM 811 C C . ILE A 1 113 ? 0.547 0.019 0.656 1.00 95.56 113 ILE A C 1
ATOM 813 O O . ILE A 1 113 ? 1.358 0.944 0.670 1.00 95.56 113 ILE A O 1
ATOM 817 N N . ALA A 1 114 ? 0.250 -0.623 -0.478 1.00 94.94 114 ALA A N 1
ATOM 818 C CA . ALA A 1 114 ? 0.907 -0.314 -1.748 1.00 94.94 114 ALA A CA 1
ATOM 819 C C . ALA A 1 114 ? 0.740 1.164 -2.126 1.00 94.94 114 ALA A C 1
ATOM 821 O O . ALA A 1 114 ? 1.701 1.809 -2.537 1.00 94.94 114 ALA A O 1
ATOM 822 N N . THR A 1 115 ? -0.465 1.709 -1.950 1.00 92.50 115 THR A N 1
ATOM 823 C CA . THR A 1 115 ? -0.769 3.088 -2.344 1.00 92.50 115 THR A CA 1
ATOM 824 C C . THR A 1 115 ? -0.183 4.110 -1.381 1.00 92.50 115 THR A C 1
ATOM 826 O O . THR A 1 115 ? 0.338 5.127 -1.830 1.00 92.50 115 THR A O 1
ATOM 829 N N . ALA A 1 116 ? -0.229 3.845 -0.074 1.00 92.94 116 ALA A N 1
ATOM 830 C CA . ALA A 1 116 ? 0.293 4.770 0.927 1.00 92.94 116 ALA A CA 1
ATOM 831 C C . ALA A 1 116 ? 1.823 4.893 0.870 1.00 92.94 116 ALA A C 1
ATOM 833 O O . ALA A 1 116 ? 2.371 5.968 1.108 1.00 92.94 116 ALA A O 1
ATOM 834 N N . TYR A 1 117 ? 2.516 3.800 0.538 1.00 93.88 117 TYR A N 1
ATOM 835 C CA . TYR A 1 117 ? 3.970 3.722 0.672 1.00 93.88 117 TYR A CA 1
ATOM 836 C C . TYR A 1 117 ? 4.738 3.667 -0.651 1.00 93.88 117 TYR A C 1
ATOM 838 O O . TYR A 1 117 ? 5.963 3.800 -0.630 1.00 93.88 117 TYR A O 1
ATOM 846 N N . ALA A 1 118 ? 4.088 3.513 -1.810 1.00 92.19 118 ALA A N 1
ATOM 847 C CA . ALA A 1 118 ? 4.746 3.731 -3.100 1.00 92.19 118 ALA A CA 1
ATOM 848 C C . ALA A 1 118 ? 5.022 5.236 -3.326 1.00 92.19 118 ALA A C 1
ATOM 850 O O . ALA A 1 118 ? 4.197 6.072 -2.970 1.00 92.19 118 ALA A O 1
ATOM 851 N N . PRO A 1 119 ? 6.174 5.626 -3.917 1.00 90.62 119 PRO A N 1
ATOM 852 C CA . PRO A 1 119 ? 7.193 4.792 -4.569 1.00 90.62 119 PRO A CA 1
ATOM 853 C C . PRO A 1 119 ? 8.279 4.244 -3.619 1.00 90.62 119 PRO A C 1
ATOM 855 O O . PRO A 1 119 ? 9.316 3.751 -4.085 1.00 90.62 119 PRO A O 1
ATOM 858 N N . GLY A 1 120 ? 8.092 4.376 -2.305 1.00 89.62 120 GLY A N 1
ATOM 859 C CA . GLY A 1 120 ? 9.017 3.948 -1.260 1.00 89.62 120 GLY A CA 1
ATOM 860 C C . GLY A 1 120 ? 10.434 4.503 -1.424 1.00 89.62 120 GLY A C 1
ATOM 861 O O . GLY A 1 120 ? 10.676 5.566 -2.006 1.00 89.62 120 GLY A O 1
ATOM 862 N N . GLN A 1 121 ? 11.407 3.757 -0.916 1.00 91.69 121 GLN A N 1
ATOM 863 C CA . GLN A 1 121 ? 12.823 4.106 -0.926 1.00 91.69 121 GLN A CA 1
ATOM 864 C C . GLN A 1 121 ? 13.575 3.455 -2.094 1.00 91.69 121 GLN A C 1
ATOM 866 O O . GLN A 1 121 ? 13.031 2.752 -2.942 1.00 91.69 121 GLN A O 1
ATOM 871 N N . ARG A 1 122 ? 14.882 3.725 -2.171 1.00 91.00 122 ARG A N 1
ATOM 872 C CA . ARG A 1 122 ? 15.730 3.392 -3.330 1.00 91.00 122 ARG A CA 1
ATOM 873 C C . ARG A 1 122 ? 15.849 1.913 -3.711 1.00 91.00 122 ARG A C 1
ATOM 875 O O . ARG A 1 122 ? 16.356 1.634 -4.790 1.00 91.00 122 ARG A O 1
ATOM 882 N N . GLN A 1 123 ? 15.417 1.003 -2.845 1.00 91.88 123 GLN A N 1
ATOM 883 C CA . GLN A 1 123 ? 15.460 -0.443 -3.077 1.00 91.88 123 GLN A CA 1
ATOM 884 C C . GLN A 1 123 ? 14.076 -1.049 -3.333 1.00 91.88 123 GLN A C 1
ATOM 886 O O . GLN A 1 123 ? 13.990 -2.259 -3.506 1.00 91.88 123 GLN A O 1
ATOM 891 N N . THR A 1 124 ? 13.011 -0.238 -3.355 1.00 95.06 124 THR A N 1
ATOM 892 C CA . THR A 1 124 ? 11.652 -0.731 -3.589 1.00 95.06 124 THR A CA 1
ATOM 893 C C . THR A 1 124 ? 11.547 -1.448 -4.932 1.00 95.06 124 THR A C 1
ATOM 895 O O . THR A 1 124 ? 11.993 -0.938 -5.962 1.00 95.06 124 THR A O 1
ATOM 898 N N . ASP A 1 125 ? 10.942 -2.629 -4.888 1.00 96.81 125 ASP A N 1
ATOM 899 C CA . ASP A 1 125 ? 10.649 -3.481 -6.030 1.00 96.81 125 ASP A CA 1
ATOM 900 C C . ASP A 1 125 ? 9.709 -2.761 -7.016 1.00 96.81 125 ASP A C 1
ATOM 902 O O . ASP A 1 125 ? 8.680 -2.223 -6.590 1.00 96.81 125 ASP A O 1
ATOM 906 N N . PRO A 1 126 ? 10.001 -2.746 -8.331 1.00 97.38 126 PRO A N 1
ATOM 907 C CA . PRO A 1 126 ? 9.136 -2.097 -9.315 1.00 97.38 126 PRO A CA 1
ATOM 908 C C . PRO A 1 126 ? 7.715 -2.676 -9.345 1.00 97.38 126 PRO A C 1
ATOM 910 O O . PRO A 1 126 ? 6.785 -1.956 -9.700 1.00 97.38 126 PRO A O 1
ATOM 913 N N . ARG A 1 127 ? 7.511 -3.934 -8.929 1.00 97.31 127 ARG A N 1
ATOM 914 C CA . ARG A 1 127 ? 6.177 -4.546 -8.830 1.00 97.31 127 ARG A CA 1
ATOM 915 C C . ARG A 1 127 ? 5.260 -3.759 -7.889 1.00 97.31 127 ARG A C 1
ATOM 917 O O . ARG A 1 127 ? 4.087 -3.609 -8.208 1.00 97.31 127 ARG A O 1
ATOM 924 N N . TRP A 1 128 ? 5.784 -3.185 -6.800 1.00 96.69 128 TRP A N 1
ATOM 925 C CA . TRP A 1 128 ? 5.002 -2.331 -5.894 1.00 96.69 128 TRP A CA 1
ATOM 926 C C . TRP A 1 128 ? 4.575 -1.011 -6.531 1.00 96.69 128 TRP A C 1
ATOM 928 O O . TRP A 1 128 ? 3.445 -0.569 -6.338 1.00 96.69 128 TRP A O 1
ATOM 938 N N . LEU A 1 129 ? 5.464 -0.395 -7.314 1.00 96.44 129 LEU A N 1
ATOM 939 C CA . LEU A 1 129 ? 5.173 0.854 -8.021 1.00 96.44 129 LEU A CA 1
ATOM 940 C C . LEU A 1 129 ? 4.091 0.630 -9.082 1.00 96.44 129 LEU A C 1
ATOM 942 O O . LEU A 1 129 ? 3.156 1.417 -9.184 1.00 96.44 129 LEU A O 1
ATOM 946 N N . LEU A 1 130 ? 4.210 -0.456 -9.849 1.00 96.62 130 LEU A N 1
ATOM 947 C CA . LEU A 1 130 ? 3.240 -0.825 -10.880 1.00 96.62 130 LEU A CA 1
ATOM 948 C C . LEU A 1 130 ? 1.891 -1.204 -10.276 1.00 96.62 130 LEU A C 1
ATOM 950 O O . LEU A 1 130 ? 0.856 -0.815 -10.808 1.00 96.62 130 LEU A O 1
ATOM 954 N N . GLU A 1 131 ? 1.894 -1.921 -9.154 1.00 95.25 131 GLU A N 1
ATOM 955 C CA . GLU A 1 131 ? 0.672 -2.275 -8.442 1.00 95.25 131 GLU A CA 1
ATOM 956 C C . GLU A 1 131 ? -0.083 -1.033 -7.953 1.00 95.25 131 GLU A C 1
ATOM 958 O O . GLU A 1 131 ? -1.270 -0.899 -8.247 1.00 95.25 131 GLU A O 1
ATOM 963 N N . ALA A 1 132 ? 0.604 -0.092 -7.296 1.00 94.25 132 ALA A N 1
ATOM 964 C CA . ALA A 1 132 ? 0.006 1.172 -6.865 1.00 94.25 132 ALA A CA 1
ATOM 965 C C . ALA A 1 132 ? -0.477 2.031 -8.051 1.00 94.25 132 ALA A C 1
ATOM 967 O O . ALA A 1 132 ? -1.498 2.709 -7.959 1.00 94.25 132 ALA A O 1
ATOM 968 N N . ALA A 1 133 ? 0.228 1.973 -9.185 1.00 93.44 133 ALA A N 1
ATOM 969 C CA . ALA A 1 133 ? -0.123 2.710 -10.396 1.00 93.44 133 ALA A CA 1
ATOM 970 C C . ALA A 1 133 ? -1.408 2.204 -11.072 1.00 93.44 133 ALA A C 1
ATOM 972 O O . ALA A 1 133 ? -2.196 3.000 -11.583 1.00 93.44 133 ALA A O 1
ATOM 973 N N . VAL A 1 134 ? -1.610 0.883 -11.120 1.00 92.69 134 VAL A N 1
ATOM 974 C CA . VAL A 1 134 ? -2.723 0.257 -11.861 1.00 92.69 134 VAL A CA 1
ATOM 975 C C . VAL A 1 134 ? -3.938 -0.069 -10.996 1.00 92.69 134 VAL A C 1
ATOM 977 O O . VAL A 1 134 ? -5.014 -0.324 -11.539 1.00 92.69 134 VAL A O 1
ATOM 980 N N . LEU A 1 135 ? -3.787 -0.077 -9.671 1.00 83.75 135 LEU A N 1
ATOM 981 C CA . LEU A 1 135 ? -4.856 -0.353 -8.712 1.00 83.75 135 LEU A CA 1
ATOM 982 C C . LEU A 1 135 ? -5.098 0.885 -7.846 1.00 83.75 135 LEU A C 1
ATOM 984 O O . LEU A 1 135 ? -4.688 0.901 -6.684 1.00 83.75 135 LEU A O 1
ATOM 988 N N . PRO A 1 136 ? -5.765 1.922 -8.386 1.00 71.62 136 PRO A N 1
ATOM 989 C CA . PRO A 1 136 ? -5.998 3.142 -7.636 1.00 71.62 136 PRO A CA 1
ATOM 990 C C . PRO A 1 136 ? -6.757 2.834 -6.341 1.00 71.62 136 PRO A C 1
ATOM 992 O O . PRO A 1 136 ? -7.799 2.168 -6.338 1.00 71.62 136 PRO A O 1
ATOM 995 N N . PHE A 1 137 ? -6.209 3.323 -5.236 1.00 79.31 137 PHE A N 1
ATOM 996 C CA . PHE A 1 137 ? -6.853 3.347 -3.934 1.00 79.31 137 PHE A CA 1
ATOM 997 C C . PHE A 1 137 ? -7.468 4.723 -3.715 1.00 79.31 137 PHE A C 1
ATOM 999 O O . PHE A 1 137 ? -6.830 5.748 -3.953 1.00 79.31 137 PHE A O 1
ATOM 1006 N N . VAL A 1 138 ? -8.716 4.739 -3.263 1.00 82.06 138 VAL A N 1
ATOM 1007 C CA . VAL A 1 138 ? -9.361 5.966 -2.807 1.00 82.06 138 VAL A CA 1
ATOM 1008 C C . VAL A 1 138 ? -9.121 6.037 -1.311 1.00 82.06 138 VAL A C 1
ATOM 1010 O O . VAL A 1 138 ? -9.611 5.177 -0.580 1.00 82.06 138 VAL A O 1
ATOM 1013 N N . ALA A 1 139 ? -8.347 7.033 -0.879 1.00 82.50 139 ALA A N 1
ATOM 1014 C CA . ALA A 1 139 ? -8.142 7.283 0.539 1.00 82.50 139 ALA A CA 1
ATOM 1015 C C . ALA A 1 139 ? -9.501 7.434 1.242 1.00 82.50 139 ALA A C 1
ATOM 1017 O O . ALA A 1 139 ? -10.401 8.074 0.682 1.00 82.50 139 ALA A O 1
ATOM 1018 N N . PRO A 1 140 ? -9.683 6.826 2.426 1.00 89.88 140 PRO A N 1
ATOM 1019 C CA . PRO A 1 140 ? -10.916 6.997 3.169 1.00 89.88 140 PRO A CA 1
ATOM 1020 C C . PRO A 1 140 ? -11.066 8.461 3.588 1.00 89.88 140 PRO A C 1
ATOM 1022 O O . PRO A 1 140 ? -10.089 9.172 3.818 1.00 89.88 140 PRO A O 1
ATOM 1025 N N . ASP A 1 141 ? -12.310 8.904 3.723 1.00 95.12 141 ASP A N 1
ATOM 1026 C CA . ASP A 1 141 ? -12.607 10.155 4.413 1.00 95.12 141 ASP A CA 1
ATOM 1027 C C . ASP A 1 141 ? -12.378 9.943 5.917 1.00 95.12 141 ASP A C 1
ATOM 1029 O O . ASP A 1 141 ? -13.220 9.359 6.605 1.00 95.12 141 ASP A O 1
ATOM 1033 N N . GLU A 1 142 ? -11.203 10.354 6.402 1.00 95.00 142 GLU A N 1
ATOM 1034 C CA . GLU A 1 142 ? -10.757 10.141 7.783 1.00 95.00 142 GLU A CA 1
ATOM 1035 C C . GLU A 1 142 ? -11.781 10.630 8.830 1.00 95.00 142 GLU A C 1
ATOM 1037 O O . GLU A 1 142 ? -12.161 9.825 9.685 1.00 95.00 142 GLU A O 1
ATOM 1042 N N . PRO A 1 143 ? -12.307 11.875 8.778 1.00 96.88 143 PRO A N 1
ATOM 1043 C CA . PRO A 1 143 ? -13.386 12.312 9.666 1.00 96.88 143 PRO A CA 1
ATOM 1044 C C . PRO A 1 143 ? -14.592 11.370 9.705 1.00 96.88 143 PRO A C 1
ATOM 1046 O O . PRO A 1 143 ? -15.092 11.052 10.788 1.00 96.88 143 PRO A O 1
ATOM 1049 N N . THR A 1 144 ? -15.055 10.905 8.541 1.00 97.44 144 THR A N 1
ATOM 1050 C CA . THR A 1 144 ? -16.198 9.986 8.449 1.00 97.44 144 THR A CA 1
ATOM 1051 C C . THR A 1 144 ? -15.855 8.626 9.056 1.00 97.44 144 THR A C 1
ATOM 1053 O O . THR A 1 144 ? -16.643 8.080 9.832 1.00 97.44 144 THR A O 1
ATOM 1056 N N . LEU A 1 145 ? -14.660 8.108 8.770 1.00 97.25 145 LEU A N 1
ATOM 1057 C CA . LEU A 1 145 ? -14.168 6.845 9.311 1.00 97.25 145 LEU A CA 1
ATOM 1058 C C . LEU A 1 145 ? -14.090 6.873 10.846 1.00 97.25 145 LEU A C 1
ATOM 1060 O O . LEU A 1 145 ? -14.582 5.965 11.519 1.00 97.25 145 LEU A O 1
ATOM 1064 N N . LEU A 1 146 ? -13.519 7.934 11.416 1.00 98.25 146 LEU A N 1
ATOM 1065 C CA . LEU A 1 146 ? -13.389 8.093 12.865 1.00 98.25 146 LEU A CA 1
ATOM 1066 C C . LEU A 1 146 ? -14.746 8.285 13.546 1.00 98.25 146 LEU A C 1
ATOM 1068 O O . LEU A 1 146 ? -14.994 7.693 14.599 1.00 98.25 146 LEU A O 1
ATOM 1072 N N . ALA A 1 147 ? -15.648 9.059 12.937 1.00 98.25 147 ALA A N 1
ATOM 1073 C CA . ALA A 1 147 ? -17.010 9.218 13.436 1.00 98.25 147 ALA A CA 1
ATOM 1074 C C . ALA A 1 147 ? -17.759 7.875 13.467 1.00 98.25 147 ALA A C 1
ATOM 1076 O O . ALA A 1 147 ? -18.462 7.584 14.437 1.00 98.25 147 ALA A O 1
ATOM 1077 N N . GLN A 1 148 ? -17.567 7.031 12.451 1.00 98.44 148 GLN A N 1
ATOM 1078 C CA . GLN A 1 148 ? -18.146 5.692 12.380 1.00 98.44 148 GLN A CA 1
ATOM 1079 C C . GLN A 1 148 ? -17.592 4.760 13.468 1.00 98.44 148 GLN A C 1
ATOM 1081 O O . GLN A 1 148 ? -18.379 4.109 14.159 1.00 98.44 148 GLN A O 1
ATOM 1086 N N . ALA A 1 149 ? -16.269 4.731 13.676 1.00 98.31 149 ALA A N 1
ATOM 1087 C CA . ALA A 1 149 ? -15.646 3.954 14.754 1.00 98.31 149 ALA A CA 1
ATOM 1088 C C . ALA A 1 149 ? -16.157 4.397 16.135 1.00 98.31 149 ALA A C 1
ATOM 1090 O O . ALA A 1 149 ? -16.592 3.578 16.947 1.00 98.31 149 ALA A O 1
ATOM 1091 N N . HIS A 1 150 ? -16.170 5.709 16.380 1.00 98.56 150 HIS A N 1
ATOM 1092 C CA . HIS A 1 150 ? -16.633 6.285 17.638 1.00 98.56 150 HIS A CA 1
ATOM 1093 C C . HIS A 1 150 ? -18.118 5.981 17.888 1.00 98.56 150 HIS A C 1
ATOM 1095 O O . HIS A 1 150 ? -18.500 5.584 18.989 1.00 98.56 150 HIS A O 1
ATOM 1101 N N . ALA A 1 151 ? -18.973 6.116 16.870 1.00 98.56 151 ALA A N 1
ATOM 1102 C CA . ALA A 1 151 ? -20.390 5.779 16.977 1.00 98.56 151 ALA A CA 1
ATOM 1103 C C . ALA A 1 151 ? -20.608 4.288 17.278 1.00 98.56 151 ALA A C 1
ATOM 1105 O O . ALA A 1 151 ? -21.447 3.957 18.116 1.00 98.56 151 ALA A O 1
ATOM 1106 N N . ALA A 1 152 ? -19.837 3.394 16.653 1.00 98.44 152 ALA A N 1
ATOM 1107 C CA . ALA A 1 152 ? -19.920 1.956 16.892 1.00 98.44 152 ALA A CA 1
ATOM 1108 C C . ALA A 1 152 ? -19.558 1.589 18.340 1.00 98.44 152 ALA A C 1
ATOM 1110 O O . ALA A 1 152 ? -20.313 0.879 19.007 1.00 98.44 152 ALA A O 1
ATOM 1111 N N . LEU A 1 153 ? -18.454 2.130 18.863 1.00 97.94 153 LEU A N 1
ATOM 1112 C CA . LEU A 1 153 ? -18.039 1.929 20.256 1.00 97.94 153 LEU A CA 1
ATOM 1113 C C . LEU A 1 153 ? -19.061 2.513 21.250 1.00 97.94 153 LEU A C 1
ATOM 1115 O O . LEU A 1 153 ? -19.385 1.886 22.262 1.00 97.94 153 LEU A O 1
ATOM 1119 N N . ALA A 1 154 ? -19.620 3.690 20.953 1.00 98.19 154 ALA A N 1
ATOM 1120 C CA . ALA A 1 154 ? -20.638 4.329 21.786 1.00 98.19 154 ALA A CA 1
ATOM 1121 C C . ALA A 1 154 ? -21.971 3.562 21.784 1.00 98.19 154 ALA A C 1
ATOM 1123 O O . ALA A 1 154 ? -22.566 3.377 22.845 1.00 98.19 154 ALA A O 1
ATOM 1124 N N . ALA A 1 155 ? -22.426 3.068 20.628 1.00 98.12 155 ALA A N 1
ATOM 1125 C CA . ALA A 1 155 ? -23.617 2.221 20.508 1.00 98.12 155 ALA A CA 1
ATOM 1126 C C . ALA A 1 155 ? -23.427 0.882 21.227 1.00 98.12 155 ALA A C 1
ATOM 1128 O O . ALA A 1 155 ? -24.348 0.344 21.842 1.00 98.12 155 ALA A O 1
ATOM 1129 N N . ALA A 1 156 ? -22.193 0.389 21.224 1.00 97.19 156 ALA A N 1
ATOM 1130 C CA . ALA A 1 156 ? -21.779 -0.710 22.058 1.00 97.19 156 ALA A CA 1
ATOM 1131 C C . ALA A 1 156 ? -21.550 -0.294 23.509 1.00 97.19 156 ALA A C 1
ATOM 1133 O O . ALA A 1 156 ? -21.035 -1.120 24.223 1.00 97.19 156 ALA A O 1
ATOM 1134 N N . GLY A 1 157 ? -21.920 0.900 23.981 1.00 97.31 157 GLY A N 1
ATOM 1135 C CA . GLY A 1 157 ? -21.894 1.331 25.386 1.00 97.31 157 GLY A CA 1
ATOM 1136 C C . GLY A 1 157 ? -20.527 1.267 26.075 1.00 97.31 157 GLY A C 1
ATOM 1137 O O . GLY A 1 157 ? -20.473 0.867 27.239 1.00 97.31 157 GLY A O 1
ATOM 1138 N N . LEU A 1 158 ? -19.455 1.600 25.349 1.00 96.00 158 LEU A N 1
ATOM 1139 C CA . LEU A 1 158 ? -18.070 1.638 25.846 1.00 96.00 158 LEU A CA 1
ATOM 1140 C C . LEU A 1 158 ? -17.578 3.055 26.202 1.00 96.00 158 LEU A C 1
ATOM 1142 O O . LEU A 1 158 ? -16.436 3.212 26.602 1.00 96.00 158 LEU A O 1
ATOM 1146 N N . ALA A 1 159 ? -18.415 4.088 26.052 1.00 97.31 159 ALA A N 1
ATOM 1147 C CA . ALA A 1 159 ? -18.064 5.487 26.342 1.00 97.31 159 ALA A CA 1
ATOM 1148 C C . ALA A 1 159 ? -16.717 5.946 25.719 1.00 97.31 159 ALA A C 1
ATOM 1150 O O . ALA A 1 159 ? -15.823 6.393 26.441 1.00 97.31 159 ALA A O 1
ATOM 1151 N N . PRO A 1 160 ? -16.546 5.838 24.384 1.00 98.00 160 PRO A N 1
ATOM 1152 C CA . PRO A 1 160 ? -15.301 6.221 23.724 1.00 98.00 160 PRO A CA 1
ATOM 1153 C C . PRO A 1 160 ? -14.970 7.701 23.940 1.00 98.00 160 PRO A C 1
ATOM 1155 O O . PRO A 1 160 ? -15.849 8.566 23.940 1.00 98.00 160 PRO A O 1
ATOM 1158 N N . ARG A 1 161 ? -13.680 7.981 24.118 1.00 98.19 161 ARG A N 1
ATOM 1159 C CA . ARG A 1 161 ? -13.123 9.334 24.140 1.00 98.19 161 ARG A CA 1
ATOM 1160 C C . ARG A 1 161 ? -12.895 9.848 22.714 1.00 98.19 161 ARG A C 1
ATOM 1162 O O . ARG A 1 161 ? -12.855 9.050 21.776 1.00 98.19 161 ARG A O 1
ATOM 1169 N N . PRO A 1 162 ? -12.702 11.168 22.535 1.00 97.88 162 PRO A N 1
ATOM 1170 C CA . PRO A 1 162 ? -12.305 11.713 21.244 1.00 97.88 162 PRO A CA 1
ATOM 1171 C C . PRO A 1 162 ? -11.056 11.001 20.687 1.00 97.88 162 PRO A C 1
ATOM 1173 O O . PRO A 1 162 ? -10.113 10.781 21.457 1.00 97.88 162 PRO A O 1
ATOM 1176 N N . PRO A 1 163 ? -11.030 10.652 19.386 1.00 97.94 163 PRO A N 1
ATOM 1177 C CA . PRO A 1 163 ? -9.847 10.086 18.747 1.00 97.94 163 PRO A CA 1
ATOM 1178 C C . PRO A 1 163 ? -8.656 11.040 18.854 1.00 97.94 163 PRO A C 1
ATOM 1180 O O . PRO A 1 163 ? -8.822 12.249 18.691 1.00 97.94 163 PRO A O 1
ATOM 1183 N N . ARG A 1 164 ? -7.464 10.492 19.090 1.00 97.31 164 ARG A N 1
ATOM 1184 C CA . ARG A 1 164 ? -6.194 11.231 19.117 1.00 97.31 164 ARG A CA 1
ATOM 1185 C C . ARG A 1 164 ? -5.282 10.733 18.014 1.00 97.31 164 ARG A C 1
ATOM 1187 O O . ARG A 1 164 ? -5.153 9.522 17.853 1.00 97.31 164 ARG A O 1
ATOM 1194 N N . SER A 1 165 ? -4.656 11.625 17.256 1.00 96.81 165 SER A N 1
ATOM 1195 C CA . SER A 1 165 ? -3.722 11.202 16.202 1.00 96.81 165 SER A CA 1
ATOM 1196 C C . SER A 1 165 ? -2.445 10.602 16.800 1.00 96.81 165 SER A C 1
ATOM 1198 O O . SER A 1 165 ? -2.078 10.900 17.939 1.00 96.81 165 SER A O 1
ATOM 1200 N N . ALA A 1 166 ? -1.728 9.780 16.031 1.00 94.75 166 ALA A N 1
ATOM 1201 C CA . ALA A 1 166 ? -0.424 9.264 16.451 1.00 94.75 166 ALA A CA 1
ATOM 1202 C C . ALA A 1 166 ? 0.543 10.385 16.889 1.00 94.75 166 ALA A C 1
ATOM 1204 O O . ALA A 1 166 ? 1.194 10.275 17.926 1.00 94.75 166 ALA A O 1
ATOM 1205 N N . GLY A 1 167 ? 0.579 11.498 16.147 1.00 93.06 167 GLY A N 1
ATOM 1206 C CA . GLY A 1 167 ? 1.422 12.651 16.475 1.00 93.06 167 GLY A CA 1
ATOM 1207 C C . GLY A 1 167 ? 1.048 13.319 17.802 1.00 93.06 167 GLY A C 1
ATOM 1208 O O . GLY A 1 167 ? 1.927 13.697 18.573 1.00 93.06 167 GLY A O 1
ATOM 1209 N N . GLU A 1 168 ? -0.245 13.406 18.124 1.00 94.38 168 GLU A N 1
ATOM 1210 C CA . GLU A 1 168 ? -0.712 13.918 19.421 1.00 94.38 168 GLU A CA 1
ATOM 1211 C C . GLU A 1 168 ? -0.317 13.003 20.583 1.00 94.38 168 GLU A C 1
ATOM 1213 O O . GLU A 1 168 ? 0.069 13.486 21.646 1.00 94.38 168 GLU A O 1
ATOM 1218 N N . ILE A 1 169 ? -0.393 11.682 20.394 1.00 93.50 169 ILE A N 1
ATOM 1219 C CA . ILE A 1 169 ? -0.027 10.696 21.424 1.00 93.50 169 ILE A CA 1
ATOM 1220 C C . ILE A 1 169 ? 1.463 10.792 21.751 1.00 93.50 169 ILE A C 1
ATOM 1222 O O . ILE A 1 169 ? 1.844 10.793 22.923 1.00 93.50 169 ILE A O 1
ATOM 1226 N N . HIS A 1 170 ? 2.295 10.909 20.717 1.00 90.88 170 HIS A N 1
ATOM 1227 C CA . HIS A 1 170 ? 3.750 10.965 20.859 1.00 90.88 170 HIS A CA 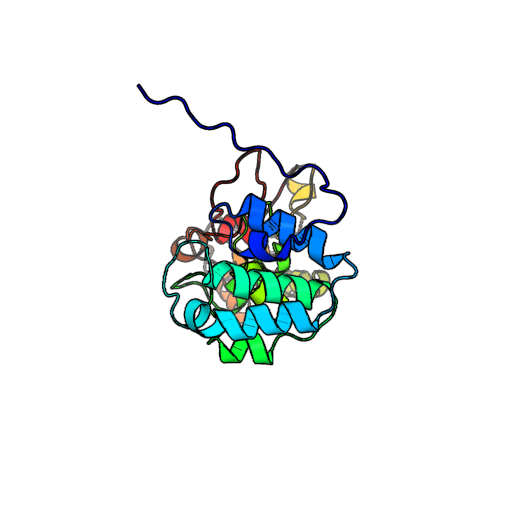1
ATOM 1228 C C . HIS A 1 170 ? 4.291 12.390 21.039 1.00 90.88 170 HIS A C 1
ATOM 1230 O O . HIS A 1 170 ? 5.486 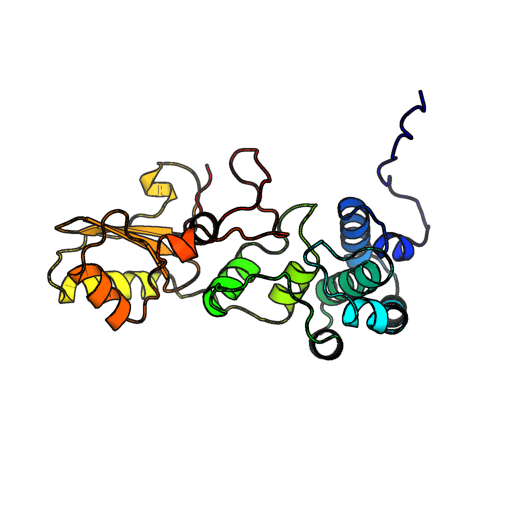12.568 21.258 1.00 90.88 170 HIS A O 1
ATOM 1236 N N . ASN A 1 171 ? 3.419 13.404 21.012 1.00 93.00 171 ASN A N 1
ATOM 1237 C CA . ASN A 1 171 ? 3.738 14.837 21.075 1.00 93.00 171 ASN A CA 1
ATOM 1238 C C . ASN A 1 171 ? 4.719 15.327 19.991 1.00 93.00 171 ASN A C 1
ATOM 1240 O O . ASN A 1 171 ? 5.337 16.381 20.152 1.00 93.00 171 ASN A O 1
ATOM 1244 N N . GLN A 1 172 ? 4.880 14.571 18.905 1.00 90.31 172 GLN A N 1
ATOM 1245 C CA . GLN A 1 172 ? 5.740 14.898 17.769 1.00 90.31 172 GLN A CA 1
ATOM 1246 C C . GLN A 1 172 ? 5.408 13.998 16.572 1.00 90.31 172 GLN A C 1
ATOM 1248 O O . GLN A 1 172 ? 4.813 12.927 16.733 1.00 90.31 172 GLN A O 1
ATOM 1253 N N . GLY A 1 173 ? 5.856 14.413 15.388 1.00 88.25 173 GLY A N 1
ATOM 1254 C CA . GLY A 1 173 ? 5.760 13.602 14.184 1.00 88.25 173 GLY A CA 1
ATOM 1255 C C . GLY A 1 173 ? 4.357 13.497 13.586 1.00 88.25 173 GLY A C 1
ATOM 1256 O O . GLY A 1 173 ? 3.403 14.138 14.032 1.00 88.25 173 GLY A O 1
ATOM 1257 N N . GLU A 1 174 ? 4.243 12.652 12.568 1.00 88.50 174 GLU A N 1
ATOM 1258 C CA . GLU A 1 174 ? 2.992 12.320 11.884 1.00 88.50 174 GLU A CA 1
ATOM 1259 C C . GLU A 1 174 ? 2.809 10.798 11.849 1.00 88.50 174 GLU A C 1
ATOM 1261 O O . GLU A 1 174 ? 3.750 10.020 12.031 1.00 88.50 174 GLU A O 1
ATOM 1266 N N . GLY A 1 175 ? 1.578 10.344 11.632 1.00 92.69 175 GLY A N 1
ATOM 1267 C CA . GLY A 1 175 ? 1.292 8.921 11.539 1.00 92.69 175 GLY A CA 1
ATOM 1268 C C . GLY A 1 175 ? 0.023 8.625 10.763 1.00 92.69 175 GLY A C 1
ATOM 1269 O O . GLY A 1 175 ? -0.719 9.518 10.370 1.00 92.69 175 GLY A O 1
ATOM 1270 N N . THR A 1 176 ? -0.207 7.339 10.546 1.00 95.19 176 THR A N 1
ATOM 1271 C CA . THR A 1 176 ? -1.295 6.805 9.720 1.00 95.19 176 THR A CA 1
ATOM 1272 C C . THR A 1 176 ? -2.382 6.157 10.567 1.00 95.19 176 THR A C 1
ATOM 1274 O O . THR A 1 176 ? -3.088 5.270 10.100 1.00 95.19 176 THR A O 1
ATOM 1277 N N . TYR A 1 177 ? -2.524 6.570 11.828 1.00 97.44 177 TYR A N 1
ATOM 1278 C CA . TYR A 1 177 ? -3.566 6.056 12.706 1.00 97.44 177 TYR A CA 1
ATOM 1279 C C . TYR A 1 177 ? -3.995 7.053 13.779 1.00 97.44 177 TYR A C 1
ATOM 1281 O O . TYR A 1 177 ? -3.288 8.008 14.116 1.00 97.44 177 TYR A O 1
ATOM 1289 N N . TYR A 1 178 ? -5.163 6.763 14.342 1.00 98.06 178 TYR A N 1
ATOM 1290 C CA . TYR A 1 178 ? -5.740 7.442 15.490 1.00 98.06 178 TYR A CA 1
ATOM 1291 C C . TYR A 1 178 ? -6.024 6.432 16.594 1.00 98.06 178 TYR A C 1
ATOM 1293 O O . TYR A 1 178 ? -6.408 5.300 16.319 1.00 98.06 178 TYR A O 1
ATOM 1301 N N . HIS A 1 179 ? -5.879 6.847 17.844 1.00 97.44 179 HIS A N 1
ATOM 1302 C CA . HIS A 1 179 ? -6.172 6.035 19.015 1.00 97.44 179 HIS A CA 1
ATOM 1303 C C . HIS A 1 179 ? -7.441 6.526 19.703 1.00 97.44 179 HIS A C 1
ATOM 1305 O O . HIS A 1 179 ? -7.627 7.729 19.903 1.00 97.44 179 HIS A O 1
ATOM 1311 N N . ILE A 1 180 ? -8.307 5.590 20.076 1.00 98.00 180 ILE A N 1
ATOM 1312 C CA . ILE A 1 180 ? -9.553 5.851 20.788 1.00 98.00 180 ILE A CA 1
ATOM 1313 C C . ILE A 1 180 ? -9.523 5.047 22.083 1.00 98.00 180 ILE A C 1
ATOM 1315 O O . ILE A 1 180 ? -9.611 3.819 22.059 1.00 98.00 180 ILE A O 1
ATOM 1319 N N . ASP A 1 181 ? -9.428 5.749 23.209 1.00 97.50 181 ASP A N 1
ATOM 1320 C CA . ASP A 1 181 ? -9.606 5.147 24.531 1.00 97.50 181 ASP A CA 1
ATOM 1321 C C . ASP A 1 181 ? -11.097 4.965 24.823 1.00 97.50 181 ASP A C 1
ATOM 1323 O O . ASP A 1 181 ? -11.921 5.808 24.453 1.00 97.50 181 ASP A O 1
ATOM 1327 N N . PHE A 1 182 ? -11.448 3.912 25.550 1.00 95.88 182 PHE A N 1
ATOM 1328 C CA . PHE A 1 182 ? -12.808 3.653 26.012 1.00 95.88 182 PHE A CA 1
ATOM 1329 C C . PHE A 1 182 ? -12.794 2.879 27.340 1.00 95.88 182 PHE A C 1
ATOM 1331 O O . PHE A 1 182 ? -11.745 2.467 27.838 1.00 95.88 182 PHE A O 1
ATOM 1338 N N . ASP A 1 183 ? -13.962 2.685 27.948 1.00 90.88 183 ASP A N 1
ATOM 1339 C CA . ASP A 1 183 ? -14.081 1.902 29.176 1.00 90.88 183 ASP A CA 1
ATOM 1340 C C . ASP A 1 183 ? -13.749 0.430 28.889 1.00 90.88 183 ASP A C 1
ATOM 1342 O O . ASP A 1 183 ? -14.544 -0.290 28.286 1.00 90.88 183 ASP A O 1
ATOM 1346 N N . GLY A 1 184 ? -12.571 -0.017 29.330 1.00 86.00 184 GLY A N 1
ATOM 1347 C CA . GLY A 1 184 ? -12.108 -1.401 29.171 1.00 86.00 184 GLY A CA 1
ATOM 1348 C C . GLY A 1 184 ? -10.906 -1.581 28.246 1.00 86.00 184 GLY A C 1
ATOM 1349 O O . GLY A 1 184 ? -10.377 -2.686 28.194 1.00 86.00 184 GLY A O 1
ATOM 1350 N N . GLY A 1 185 ? -10.440 -0.528 27.569 1.00 94.44 185 GLY A N 1
ATOM 1351 C CA . GLY A 1 185 ? -9.237 -0.606 26.745 1.00 94.44 185 GLY A CA 1
ATOM 1352 C C . GLY A 1 185 ? -9.126 0.532 25.741 1.00 94.44 185 GLY A C 1
ATOM 1353 O O . GLY A 1 185 ? -9.645 1.632 25.942 1.00 94.44 185 GLY A O 1
ATOM 1354 N N . SER A 1 186 ? -8.441 0.251 24.644 1.00 96.38 186 SER A N 1
ATOM 1355 C CA . SER A 1 186 ? -8.280 1.187 23.546 1.00 96.38 186 SER A CA 1
ATOM 1356 C C . SER A 1 186 ? -8.197 0.465 22.208 1.00 96.38 186 SER A C 1
ATOM 1358 O O . SER A 1 186 ? -7.996 -0.749 22.127 1.00 96.38 186 SER A O 1
ATOM 1360 N N . VAL A 1 187 ? -8.409 1.228 21.141 1.00 97.69 187 VAL A N 1
ATOM 1361 C CA . VAL A 1 187 ? -8.289 0.748 19.769 1.00 97.69 187 VAL A CA 1
ATOM 1362 C C . VAL A 1 187 ? -7.568 1.781 18.921 1.00 97.69 187 VAL A C 1
ATOM 1364 O O . VAL A 1 187 ? -7.823 2.982 19.025 1.00 97.69 187 VAL A O 1
ATOM 1367 N N . SER A 1 188 ? -6.692 1.300 18.052 1.00 98.19 188 SER A N 1
ATOM 1368 C CA . SER A 1 188 ? -6.068 2.087 16.999 1.00 98.19 188 SER A CA 1
ATOM 1369 C C . SER A 1 188 ? -6.834 1.881 15.693 1.00 98.19 188 SER A C 1
ATOM 1371 O O . SER A 1 188 ? -7.085 0.747 15.287 1.00 98.19 188 SER A O 1
ATOM 1373 N N . ILE A 1 189 ? -7.215 2.973 15.036 1.00 98.31 189 ILE A N 1
ATOM 1374 C CA . ILE A 1 189 ? -7.905 3.003 13.743 1.00 98.31 189 ILE A CA 1
ATOM 1375 C C . ILE A 1 189 ? -6.944 3.555 12.698 1.00 98.31 189 ILE A C 1
ATOM 1377 O O . ILE A 1 189 ? -6.440 4.667 12.855 1.00 98.31 189 ILE A O 1
ATOM 1381 N N . SER A 1 190 ? -6.692 2.791 11.638 1.00 98.06 190 SER A N 1
ATOM 1382 C CA . SER A 1 190 ? -5.830 3.230 10.541 1.00 98.06 190 SER A CA 1
ATOM 1383 C C . SER A 1 190 ? -6.498 4.351 9.739 1.00 98.06 190 SER A C 1
ATOM 1385 O O . SER A 1 190 ? -7.683 4.292 9.429 1.00 98.06 190 SER A O 1
ATOM 1387 N N . ALA A 1 191 ? -5.724 5.355 9.349 1.00 96.56 191 ALA A N 1
ATOM 1388 C CA . ALA A 1 191 ? -6.103 6.354 8.355 1.00 96.56 191 ALA A CA 1
ATOM 1389 C C . ALA A 1 191 ? -6.052 5.782 6.924 1.00 96.56 191 ALA A C 1
ATOM 1391 O O . ALA A 1 191 ? -6.575 6.385 5.992 1.00 96.56 191 ALA A O 1
ATOM 1392 N N . LEU A 1 192 ? -5.448 4.602 6.732 1.00 96.19 192 LEU A N 1
ATOM 1393 C CA . LEU A 1 192 ? -5.313 3.959 5.421 1.00 96.19 192 LEU A CA 1
ATOM 1394 C C . LEU A 1 192 ? -6.523 3.097 5.040 1.00 96.19 192 LEU A C 1
ATOM 1396 O O . LEU A 1 192 ? -6.516 2.468 3.988 1.00 96.19 192 LEU A O 1
ATOM 1400 N N . GLY A 1 193 ? -7.556 3.027 5.876 1.00 96.31 193 GLY A N 1
ATOM 1401 C CA . GLY A 1 193 ? -8.770 2.261 5.605 1.00 96.31 193 GLY A CA 1
ATOM 1402 C C . GLY A 1 193 ? -9.478 1.857 6.892 1.00 96.31 193 GLY A C 1
ATOM 1403 O O . GLY A 1 193 ? -9.002 2.178 7.977 1.00 96.31 193 GLY A O 1
ATOM 1404 N N . PRO A 1 194 ? -10.603 1.129 6.808 1.00 97.31 194 PRO A N 1
ATOM 1405 C CA . PRO A 1 194 ? -11.357 0.683 7.974 1.00 97.31 194 PRO A CA 1
ATOM 1406 C C . PRO A 1 194 ? -10.662 -0.486 8.684 1.00 97.31 194 PRO A C 1
ATOM 1408 O O . PRO A 1 194 ? -11.247 -1.544 8.881 1.00 97.31 194 PRO A O 1
ATOM 1411 N N . PHE A 1 195 ? -9.404 -0.296 9.076 1.00 98.19 195 PHE A N 1
ATOM 1412 C CA . PHE A 1 195 ? -8.587 -1.274 9.778 1.00 98.19 195 PHE A CA 1
ATOM 1413 C C . PHE A 1 195 ? -8.473 -0.887 11.247 1.00 98.19 195 PHE A C 1
ATOM 1415 O O . PHE A 1 195 ? -8.177 0.264 11.571 1.00 98.19 195 PHE A O 1
ATOM 1422 N N . ALA A 1 196 ? -8.702 -1.853 12.131 1.00 98.06 196 ALA A N 1
ATOM 1423 C CA . ALA A 1 196 ? -8.637 -1.656 13.573 1.00 98.06 196 ALA A CA 1
ATOM 1424 C C . ALA A 1 196 ? -7.617 -2.604 14.211 1.00 98.06 196 ALA A C 1
ATOM 1426 O O . ALA A 1 196 ? -7.510 -3.763 13.809 1.00 98.06 196 ALA A O 1
ATOM 1427 N N . TRP A 1 197 ? -6.905 -2.124 15.225 1.00 97.75 197 TRP A N 1
ATOM 1428 C CA . TRP A 1 197 ? -5.988 -2.909 16.048 1.00 97.75 197 TRP A CA 1
ATOM 1429 C C . TRP A 1 197 ? -6.258 -2.660 17.528 1.00 97.75 197 TRP A C 1
ATOM 1431 O O . TRP A 1 197 ? -6.450 -1.518 17.941 1.00 97.75 197 TRP A O 1
ATOM 1441 N N . PHE A 1 198 ? -6.248 -3.728 18.318 1.00 95.19 198 PHE A N 1
ATOM 1442 C CA . PHE A 1 198 ? -6.467 -3.684 19.758 1.00 95.19 198 PHE A CA 1
ATOM 1443 C C . PHE A 1 198 ? -5.191 -4.092 20.485 1.00 95.19 198 PHE A C 1
ATOM 1445 O O . PHE A 1 198 ? -4.617 -5.132 20.160 1.00 95.19 198 PHE A O 1
ATOM 1452 N N . ASP A 1 199 ? -4.797 -3.314 21.490 1.00 84.06 199 ASP A N 1
ATOM 1453 C CA . ASP A 1 199 ? -3.736 -3.720 22.418 1.00 84.06 199 ASP A CA 1
ATOM 1454 C C . ASP A 1 199 ? -4.263 -4.774 23.407 1.00 84.06 199 ASP A C 1
ATOM 1456 O O . ASP A 1 199 ? -3.595 -5.774 23.665 1.00 84.06 199 ASP A O 1
ATOM 1460 N N . ASP A 1 200 ? -5.513 -4.602 23.854 1.00 85.19 200 ASP A N 1
ATOM 1461 C CA . ASP A 1 200 ? -6.271 -5.558 24.663 1.00 85.19 200 ASP A CA 1
ATOM 1462 C C . ASP A 1 200 ? -7.568 -5.952 23.930 1.00 85.19 200 ASP A C 1
ATOM 1464 O O . ASP A 1 200 ? -8.394 -5.101 23.592 1.00 85.19 200 ASP A O 1
ATOM 1468 N N . ASP A 1 201 ? -7.757 -7.251 23.662 1.00 78.94 201 ASP A N 1
ATOM 1469 C CA . ASP A 1 201 ? -8.853 -7.775 22.826 1.00 78.94 201 ASP A CA 1
ATOM 1470 C C . ASP A 1 201 ? -10.219 -7.758 23.548 1.00 78.94 201 ASP A C 1
ATOM 1472 O O . ASP A 1 201 ? -10.768 -8.795 23.940 1.00 78.94 201 ASP A O 1
ATOM 1476 N N . ASP A 1 202 ? -10.800 -6.567 23.728 1.00 91.38 202 ASP A N 1
ATOM 1477 C CA . ASP A 1 202 ? -12.174 -6.420 24.208 1.00 91.38 202 ASP A CA 1
ATOM 1478 C C . ASP A 1 202 ? -13.166 -6.923 23.142 1.00 91.38 202 ASP A C 1
ATOM 1480 O 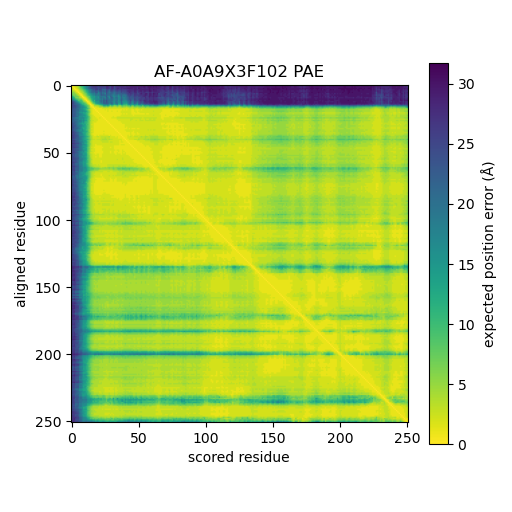O . ASP A 1 202 ? -13.385 -6.322 22.084 1.00 91.38 202 ASP A O 1
ATOM 1484 N N . ARG A 1 203 ? -13.822 -8.052 23.440 1.00 94.00 203 ARG A N 1
ATOM 1485 C CA . ARG A 1 203 ? -14.749 -8.723 22.512 1.00 94.00 203 ARG A CA 1
ATOM 1486 C C . ARG A 1 203 ? -15.945 -7.853 22.124 1.00 94.00 203 ARG A C 1
ATOM 1488 O O . ARG A 1 203 ? -16.473 -8.013 21.024 1.00 94.00 203 ARG A O 1
ATOM 1495 N N . ARG A 1 204 ? -16.413 -6.971 23.010 1.00 95.94 204 ARG A N 1
ATOM 1496 C CA . ARG A 1 204 ? -17.558 -6.085 22.756 1.00 95.94 204 ARG A CA 1
ATOM 1497 C C . ARG A 1 204 ? -17.147 -4.989 21.778 1.00 95.94 204 ARG A C 1
ATOM 1499 O O . ARG A 1 204 ? -17.870 -4.765 20.808 1.00 95.94 204 ARG A O 1
ATOM 1506 N N . ALA A 1 205 ? -15.975 -4.390 21.982 1.00 96.62 205 ALA A N 1
ATOM 1507 C CA . ALA A 1 205 ? -15.398 -3.399 21.080 1.00 96.62 205 ALA A CA 1
ATOM 1508 C C . ALA A 1 205 ? -15.111 -3.995 19.693 1.00 96.62 205 ALA A C 1
ATOM 1510 O O . ALA A 1 205 ? -15.564 -3.454 18.682 1.00 96.62 205 ALA A O 1
ATOM 1511 N N . ARG A 1 206 ? -14.455 -5.165 19.643 1.00 96.75 206 ARG A N 1
ATOM 1512 C CA . ARG A 1 206 ? -14.193 -5.907 18.399 1.00 96.75 206 ARG A CA 1
ATOM 1513 C C . ARG A 1 206 ? -15.477 -6.148 17.612 1.00 96.75 206 ARG A C 1
ATOM 1515 O O . ARG A 1 206 ? -15.550 -5.803 16.436 1.00 96.75 206 ARG A O 1
ATOM 1522 N N . ASN A 1 207 ? -16.494 -6.728 18.251 1.00 97.38 207 ASN A N 1
ATOM 1523 C CA . ASN A 1 207 ? -17.752 -7.050 17.577 1.00 97.38 207 ASN A CA 1
ATOM 1524 C C . ASN A 1 207 ? -18.454 -5.795 17.045 1.00 97.38 207 ASN A C 1
ATOM 1526 O O . ASN A 1 207 ? -19.016 -5.833 15.953 1.00 97.38 207 ASN A O 1
ATOM 1530 N N . ALA A 1 208 ? -18.408 -4.693 17.797 1.00 97.81 208 ALA A N 1
ATOM 1531 C CA . ALA A 1 208 ? -18.999 -3.426 17.386 1.00 97.81 208 ALA A CA 1
ATOM 1532 C C . ALA A 1 208 ? -18.327 -2.858 16.130 1.00 97.81 208 ALA A C 1
ATOM 1534 O O . ALA A 1 208 ? -19.017 -2.484 15.183 1.00 97.81 208 ALA A O 1
ATOM 1535 N N . LEU A 1 209 ? -16.992 -2.839 16.095 1.00 98.06 209 LEU A N 1
ATOM 1536 C CA . LEU A 1 209 ? -16.240 -2.347 14.941 1.00 98.06 209 LEU A CA 1
ATOM 1537 C C . LEU A 1 209 ? -16.419 -3.250 13.717 1.00 98.06 209 LEU A C 1
ATOM 1539 O O . LEU A 1 209 ? -16.683 -2.744 12.629 1.00 98.06 209 LEU A O 1
ATOM 1543 N N . VAL A 1 210 ? -16.383 -4.574 13.885 1.00 98.19 210 VAL A N 1
ATOM 1544 C CA . VAL A 1 210 ? -16.654 -5.514 12.782 1.00 98.19 210 VAL A CA 1
ATOM 1545 C C . VAL A 1 210 ? -18.066 -5.327 12.225 1.00 98.19 210 VAL A C 1
ATOM 1547 O O . VAL A 1 210 ? -18.244 -5.267 11.011 1.00 98.19 210 VAL A O 1
ATOM 1550 N N . ALA A 1 211 ? -19.076 -5.170 13.087 1.00 98.12 211 ALA A N 1
ATOM 1551 C CA . ALA A 1 211 ? -20.448 -4.889 12.655 1.00 98.12 211 ALA A CA 1
ATOM 1552 C C . ALA A 1 211 ? -20.574 -3.537 11.933 1.00 98.12 211 ALA A C 1
ATOM 1554 O O . ALA A 1 211 ? -21.423 -3.380 11.058 1.00 98.12 211 ALA A O 1
ATOM 1555 N N . ALA A 1 212 ? -19.710 -2.579 12.270 1.00 98.19 212 ALA A N 1
ATOM 1556 C CA . ALA A 1 212 ? -19.583 -1.307 11.578 1.00 98.19 212 ALA A CA 1
ATOM 1557 C C . ALA A 1 212 ? -18.706 -1.385 10.315 1.00 98.19 212 ALA A C 1
ATOM 1559 O O . ALA A 1 212 ? -18.456 -0.351 9.713 1.00 98.19 212 ALA A O 1
ATOM 1560 N N . GLY A 1 213 ? -18.255 -2.564 9.881 1.00 97.56 213 GLY A N 1
ATOM 1561 C CA . GLY A 1 213 ? -17.499 -2.738 8.637 1.00 97.56 213 GLY A CA 1
ATOM 1562 C C . GLY A 1 213 ? -15.987 -2.550 8.764 1.00 97.56 213 GLY A C 1
ATOM 1563 O O . GLY A 1 213 ? -15.311 -2.462 7.742 1.00 97.56 213 GLY A O 1
ATOM 1564 N N . PHE A 1 214 ? -15.448 -2.504 9.984 1.00 97.94 214 PHE A N 1
ATOM 1565 C CA . PHE A 1 214 ? -14.004 -2.508 10.194 1.00 97.94 214 PHE A CA 1
ATOM 1566 C C . PHE A 1 214 ? -13.434 -3.922 10.109 1.00 97.94 214 PHE A C 1
ATOM 1568 O O . PHE A 1 214 ? -13.983 -4.877 10.663 1.00 97.94 214 PHE A O 1
ATOM 1575 N N . TYR A 1 215 ? -12.279 -4.040 9.469 1.00 97.50 215 TYR A N 1
ATOM 1576 C CA . TYR A 1 215 ? -11.464 -5.238 9.469 1.00 97.50 215 TYR A CA 1
ATOM 1577 C C . TYR A 1 215 ? -10.459 -5.166 10.623 1.00 97.50 215 TYR A C 1
ATOM 1579 O O . TYR A 1 215 ? -9.598 -4.287 10.673 1.00 97.50 215 TYR A O 1
ATOM 1587 N N . VAL A 1 216 ? -10.565 -6.090 11.576 1.00 97.44 216 VAL A N 1
ATOM 1588 C CA . VAL A 1 216 ? -9.655 -6.126 12.727 1.00 97.44 216 VAL A CA 1
ATOM 1589 C C . VAL A 1 216 ? -8.396 -6.896 12.352 1.00 97.44 216 VAL A C 1
ATOM 1591 O O . VAL A 1 216 ? -8.463 -8.086 12.049 1.00 97.44 216 VAL A O 1
ATOM 1594 N N . ILE A 1 217 ? -7.256 -6.213 12.390 1.00 97.62 217 ILE A N 1
ATOM 1595 C CA . ILE A 1 217 ? -5.940 -6.796 12.150 1.00 97.62 217 ILE A CA 1
ATOM 1596 C C . ILE A 1 217 ? -5.567 -7.601 13.393 1.00 97.62 217 ILE A C 1
ATOM 1598 O O . ILE A 1 217 ? -5.441 -7.051 14.483 1.00 97.62 217 ILE A O 1
ATOM 1602 N N . ASP A 1 218 ? -5.465 -8.919 13.249 1.00 95.19 218 ASP A N 1
ATOM 1603 C CA . ASP A 1 218 ? -5.053 -9.808 14.332 1.00 95.19 218 ASP A CA 1
ATOM 1604 C C . ASP A 1 218 ? -3.521 -9.958 14.379 1.00 95.19 218 ASP A C 1
ATOM 1606 O O . ASP A 1 218 ? -2.838 -9.582 13.423 1.00 95.19 218 ASP A O 1
ATOM 1610 N N . PRO A 1 219 ? -2.939 -10.482 15.474 1.00 95.12 219 PRO A N 1
ATOM 1611 C CA . PRO A 1 219 ? -1.488 -10.623 15.570 1.00 95.12 219 PRO A CA 1
ATOM 1612 C C . PRO A 1 219 ? -0.844 -11.459 14.449 1.00 95.12 219 PRO A C 1
ATOM 1614 O O . PRO A 1 219 ? 0.204 -11.039 13.956 1.00 95.12 219 PRO A O 1
ATOM 1617 N N . PRO A 1 220 ? -1.432 -12.587 13.991 1.00 95.62 220 PRO A N 1
ATOM 1618 C CA . PRO A 1 220 ? -0.903 -13.322 12.841 1.00 95.62 220 PRO A CA 1
ATOM 1619 C C . PRO A 1 220 ? -0.819 -12.494 11.553 1.00 95.62 220 PRO A C 1
ATOM 1621 O O . PRO A 1 220 ? 0.212 -12.534 10.884 1.00 95.62 220 PRO A O 1
ATOM 1624 N N . LEU A 1 221 ? -1.866 -11.738 11.201 1.00 96.56 221 LEU A N 1
ATOM 1625 C CA . LEU A 1 221 ? -1.847 -10.874 10.020 1.00 96.56 221 LEU A CA 1
ATOM 1626 C C . LEU A 1 221 ? -0.941 -9.660 10.229 1.00 96.56 221 LEU A C 1
ATOM 1628 O O . LEU A 1 221 ? -0.166 -9.315 9.343 1.00 96.56 221 LEU A O 1
ATOM 1632 N N . GLY A 1 222 ? -1.025 -9.021 11.396 1.00 96.31 222 GLY A N 1
ATOM 1633 C CA . GLY A 1 222 ? -0.241 -7.842 11.748 1.00 96.31 222 GLY A CA 1
ATOM 1634 C C . GLY A 1 222 ? 1.261 -8.103 11.689 1.00 96.31 222 GLY A C 1
ATOM 1635 O O . GLY A 1 222 ? 1.995 -7.260 11.188 1.00 96.31 222 GLY A O 1
ATOM 1636 N N . GLY A 1 223 ? 1.705 -9.290 12.110 1.00 95.75 223 GLY A N 1
ATOM 1637 C CA . GLY A 1 223 ? 3.107 -9.709 12.059 1.00 95.75 223 GLY A CA 1
ATOM 1638 C C . GLY A 1 223 ? 3.611 -10.148 10.680 1.00 95.75 223 GLY A C 1
ATOM 1639 O O . GLY A 1 223 ? 4.769 -10.542 10.563 1.00 95.75 223 GLY A O 1
ATOM 1640 N N . TYR A 1 224 ? 2.779 -10.112 9.636 1.00 95.75 224 TYR A N 1
ATOM 1641 C CA . TYR A 1 224 ? 3.192 -10.524 8.299 1.00 95.75 224 TYR A CA 1
ATOM 1642 C C . TYR A 1 224 ? 4.149 -9.495 7.677 1.00 95.75 224 TYR A C 1
ATOM 1644 O O . TYR A 1 224 ? 3.788 -8.329 7.524 1.00 95.75 224 TYR A O 1
ATOM 1652 N N . GLU A 1 225 ? 5.361 -9.910 7.301 1.00 95.38 225 GLU A N 1
ATOM 1653 C CA . GLU A 1 225 ? 6.366 -9.014 6.713 1.00 95.38 225 GLU A CA 1
ATOM 1654 C C . GLU A 1 225 ? 6.019 -8.614 5.273 1.00 95.38 225 GLU A C 1
ATOM 1656 O O . GLU A 1 225 ? 5.775 -9.454 4.402 1.00 95.38 225 GLU A O 1
ATOM 1661 N N . VAL A 1 226 ? 6.065 -7.311 4.993 1.00 95.56 226 VAL A N 1
ATOM 1662 C CA . VAL A 1 226 ? 5.881 -6.750 3.654 1.00 95.56 226 VAL A CA 1
ATOM 1663 C C . VAL A 1 226 ? 7.242 -6.545 3.001 1.00 95.56 226 VAL A C 1
ATOM 1665 O O . VAL A 1 226 ? 7.930 -5.543 3.194 1.00 95.56 226 VAL A O 1
ATOM 1668 N N . THR A 1 227 ? 7.650 -7.533 2.207 1.00 94.69 227 THR A N 1
ATOM 1669 C CA . THR A 1 227 ? 8.960 -7.544 1.548 1.00 94.69 227 THR A CA 1
ATOM 1670 C C . THR A 1 227 ? 8.977 -6.722 0.259 1.00 94.69 227 THR A C 1
ATOM 1672 O O . THR A 1 227 ? 7.948 -6.417 -0.348 1.00 94.69 227 THR A O 1
ATOM 1675 N N . GLY A 1 228 ? 10.172 -6.304 -0.167 1.00 93.62 228 GLY A N 1
ATOM 1676 C CA . GLY A 1 228 ? 10.369 -5.532 -1.399 1.00 93.62 228 GLY A CA 1
ATOM 1677 C C . GLY A 1 228 ? 9.811 -4.103 -1.363 1.00 93.62 228 GLY A C 1
ATOM 1678 O O . GLY A 1 228 ? 10.088 -3.338 -2.283 1.00 93.62 228 GLY A O 1
ATOM 1679 N N . LEU A 1 229 ? 9.071 -3.713 -0.322 1.00 94.81 229 LEU A N 1
ATOM 1680 C CA . LEU A 1 229 ? 8.593 -2.354 -0.090 1.00 94.81 229 LEU A CA 1
ATOM 1681 C C . LEU A 1 229 ? 9.478 -1.689 0.959 1.00 94.81 229 LEU A C 1
ATOM 1683 O O . LEU A 1 229 ? 9.329 -1.910 2.156 1.00 94.81 229 LEU A O 1
ATOM 1687 N N . HIS A 1 230 ? 10.439 -0.885 0.513 1.00 91.94 230 HIS A N 1
ATOM 1688 C CA . HIS A 1 230 ? 11.358 -0.240 1.442 1.00 91.94 230 HIS A CA 1
ATOM 1689 C C . HIS A 1 230 ? 10.774 1.088 1.915 1.00 91.94 230 HIS A C 1
ATOM 1691 O O . HIS A 1 230 ? 10.757 2.064 1.165 1.00 91.94 230 HIS A O 1
ATOM 1697 N N . VAL A 1 231 ? 10.344 1.127 3.172 1.00 90.81 231 VAL A N 1
ATOM 1698 C CA . VAL A 1 231 ? 9.915 2.334 3.886 1.00 90.81 231 VAL A CA 1
ATOM 1699 C C . VAL A 1 231 ? 11.010 2.701 4.887 1.00 90.81 231 VAL A C 1
ATOM 1701 O O . VAL A 1 231 ? 11.687 1.831 5.431 1.00 90.81 231 VAL A O 1
ATOM 1704 N N . TYR A 1 232 ? 11.279 3.992 5.056 1.00 84.69 232 TYR A N 1
ATOM 1705 C CA . TYR A 1 232 ? 12.252 4.438 6.052 1.00 84.69 232 TYR A CA 1
ATOM 1706 C C . TYR A 1 232 ? 11.596 4.380 7.429 1.00 84.69 232 TYR A C 1
ATOM 1708 O O . TYR A 1 232 ? 10.538 4.964 7.559 1.00 84.69 232 TYR A O 1
ATOM 1716 N N . PHE A 1 233 ? 12.212 3.739 8.426 1.00 81.50 233 PHE A N 1
ATOM 1717 C CA . PHE A 1 233 ? 11.676 3.688 9.792 1.00 81.50 233 PHE A CA 1
ATOM 1718 C C . PHE A 1 233 ? 12.820 3.705 10.810 1.00 81.50 233 PHE A C 1
ATOM 1720 O O . PHE A 1 233 ? 13.652 2.798 10.822 1.00 81.50 233 PHE A O 1
ATOM 1727 N N . PHE A 1 234 ? 12.919 4.764 11.623 1.00 77.81 234 PHE A N 1
ATOM 1728 C CA . PHE A 1 234 ? 13.944 4.945 12.672 1.00 77.81 234 PHE A CA 1
ATOM 1729 C C . PHE A 1 234 ? 15.379 4.561 12.262 1.00 77.81 234 PHE A C 1
ATOM 1731 O O . PHE A 1 234 ? 16.096 3.843 12.963 1.00 77.81 234 PHE A O 1
ATOM 1738 N N . GLY A 1 235 ? 15.813 5.006 11.079 1.00 77.38 235 GLY A N 1
ATOM 1739 C CA . GLY A 1 235 ? 17.157 4.731 10.556 1.00 77.38 235 GLY A CA 1
ATOM 1740 C C . GLY A 1 235 ? 17.376 3.298 10.050 1.00 77.38 235 GLY A C 1
ATOM 1741 O O . GLY A 1 235 ? 18.416 3.023 9.442 1.00 77.38 235 GLY A O 1
ATOM 1742 N N . ARG A 1 236 ? 16.401 2.402 10.236 1.00 78.12 236 ARG A N 1
ATOM 1743 C CA . ARG A 1 236 ? 16.368 1.060 9.653 1.00 78.12 236 ARG A CA 1
ATOM 1744 C C . ARG A 1 236 ? 15.662 1.074 8.299 1.00 78.12 236 ARG A C 1
ATOM 1746 O O . ARG A 1 236 ? 14.965 2.019 7.926 1.00 78.12 236 ARG A O 1
ATOM 1753 N N . ARG A 1 237 ? 15.947 0.033 7.518 1.00 75.31 237 ARG A N 1
ATOM 1754 C CA . ARG A 1 237 ? 15.405 -0.190 6.164 1.00 75.31 237 ARG A CA 1
ATOM 1755 C C . ARG A 1 237 ? 14.983 -1.644 5.956 1.00 75.31 237 ARG A C 1
ATOM 1757 O O . ARG A 1 237 ? 14.900 -2.095 4.810 1.00 75.31 237 ARG A O 1
ATOM 1764 N N . ASP A 1 238 ? 14.817 -2.356 7.065 1.00 85.12 238 ASP A N 1
ATOM 1765 C CA . ASP A 1 238 ? 14.328 -3.725 7.082 1.00 85.12 238 ASP A CA 1
ATOM 1766 C C . ASP A 1 238 ? 12.850 -3.728 6.656 1.00 85.12 238 ASP A C 1
ATOM 1768 O O . ASP A 1 238 ? 12.187 -2.691 6.773 1.00 85.12 238 ASP A O 1
ATOM 1772 N N . PRO A 1 239 ? 12.337 -4.847 6.118 1.00 90.50 239 PRO A N 1
ATOM 1773 C CA . PRO A 1 239 ? 10.911 -4.999 5.864 1.00 90.50 239 PRO A CA 1
ATOM 1774 C C . PRO A 1 239 ? 10.093 -4.650 7.110 1.00 90.50 239 PRO A C 1
ATOM 1776 O O . PRO A 1 239 ? 10.451 -5.033 8.222 1.00 90.50 239 PRO A O 1
ATOM 1779 N N . LEU A 1 240 ? 9.003 -3.916 6.904 1.00 94.56 240 LEU A N 1
ATOM 1780 C CA . LEU A 1 240 ? 8.024 -3.627 7.946 1.00 94.56 240 LEU A CA 1
ATOM 1781 C C . LEU A 1 240 ? 6.893 -4.648 7.877 1.00 94.56 240 LEU A C 1
ATOM 1783 O O . LEU A 1 240 ? 6.598 -5.181 6.801 1.00 94.56 240 LEU A O 1
ATOM 1787 N N . CYS A 1 241 ? 6.258 -4.926 9.011 1.00 96.19 241 CYS A N 1
ATOM 1788 C CA . CYS A 1 241 ? 5.088 -5.795 9.026 1.00 96.19 241 CYS A CA 1
ATOM 1789 C C . CYS A 1 241 ? 3.801 -5.030 8.671 1.00 96.19 241 CYS A C 1
ATOM 1791 O O . CYS A 1 241 ? 3.779 -3.799 8.614 1.00 96.19 241 CYS A O 1
ATOM 1793 N N . VAL A 1 242 ? 2.713 -5.759 8.409 1.00 97.50 242 VAL A N 1
ATOM 1794 C CA . VAL A 1 242 ? 1.393 -5.169 8.121 1.00 97.50 242 VAL A CA 1
ATOM 1795 C C . VAL A 1 242 ? 0.953 -4.218 9.233 1.00 97.50 242 VAL A C 1
ATOM 1797 O O . VAL A 1 242 ? 0.422 -3.152 8.934 1.00 97.50 242 VAL A O 1
ATOM 1800 N N . HIS A 1 243 ? 1.188 -4.569 10.500 1.00 96.94 243 HIS A N 1
ATOM 1801 C CA . HIS A 1 243 ? 0.864 -3.700 11.629 1.00 96.94 243 HIS A CA 1
ATOM 1802 C C . HIS A 1 243 ? 1.644 -2.381 11.558 1.00 96.94 243 HIS A C 1
ATOM 1804 O O . HIS A 1 243 ? 1.028 -1.318 11.569 1.00 96.94 243 HIS A O 1
ATOM 1810 N N . ASP A 1 244 ? 2.968 -2.441 11.393 1.00 95.75 244 ASP A N 1
ATOM 1811 C CA . ASP A 1 244 ? 3.818 -1.245 11.310 1.00 95.75 244 ASP A CA 1
ATOM 1812 C C . ASP A 1 244 ? 3.406 -0.319 10.160 1.00 95.75 244 ASP A C 1
ATOM 1814 O O . ASP A 1 244 ? 3.524 0.895 10.274 1.00 95.75 244 ASP A O 1
ATOM 1818 N N . LEU A 1 245 ? 2.929 -0.882 9.045 1.00 96.56 245 LEU A N 1
ATOM 1819 C CA . LEU A 1 245 ? 2.506 -0.120 7.869 1.00 96.56 245 LEU A CA 1
ATOM 1820 C C . LEU A 1 245 ? 1.072 0.410 7.982 1.00 96.56 245 LEU A C 1
ATOM 1822 O O . LEU A 1 245 ? 0.776 1.465 7.446 1.00 96.56 245 LEU A O 1
ATOM 1826 N N . LEU A 1 246 ? 0.150 -0.277 8.654 1.00 97.19 246 LEU A N 1
ATOM 1827 C CA . LEU A 1 246 ? -1.210 0.248 8.840 1.00 97.19 246 LEU A CA 1
ATOM 1828 C C . LEU A 1 246 ? -1.315 1.232 10.010 1.00 97.19 246 LEU A C 1
ATOM 1830 O O . LEU A 1 246 ? -2.210 2.077 10.013 1.00 97.19 246 LEU A O 1
ATOM 1834 N N . PHE A 1 247 ? -0.422 1.109 10.992 1.00 96.62 247 PHE A N 1
ATOM 1835 C CA . PHE A 1 247 ? -0.387 1.903 12.220 1.00 96.62 247 PHE A CA 1
ATOM 1836 C C . PHE A 1 247 ? 0.961 2.615 12.370 1.00 96.62 247 PHE A C 1
ATOM 1838 O O . PHE A 1 247 ? 1.544 2.703 13.448 1.00 96.62 247 PHE A O 1
ATOM 1845 N N . TYR A 1 248 ? 1.460 3.133 11.250 1.00 93.31 248 TYR A N 1
ATOM 1846 C CA . TYR A 1 248 ? 2.761 3.778 11.162 1.00 93.31 248 TYR A CA 1
ATOM 1847 C C . TYR A 1 248 ? 2.793 5.113 11.906 1.00 93.31 248 TYR A C 1
ATOM 1849 O O . TYR A 1 248 ? 1.869 5.917 11.775 1.00 93.31 248 TYR A O 1
ATOM 1857 N N . TRP A 1 249 ? 3.899 5.391 12.592 1.00 91.50 249 TRP A N 1
ATOM 1858 C CA . TRP A 1 249 ? 4.238 6.704 13.139 1.00 91.50 249 TRP A CA 1
ATOM 1859 C C . TRP A 1 249 ? 5.737 6.966 12.998 1.00 91.50 249 TRP A C 1
ATOM 1861 O O . TRP A 1 249 ? 6.547 6.044 13.120 1.00 91.50 249 TRP A O 1
ATOM 1871 N N . GLN A 1 250 ? 6.102 8.224 12.762 1.00 85.69 250 GLN A N 1
ATOM 1872 C CA . GLN A 1 250 ? 7.490 8.670 12.719 1.00 85.69 250 GLN A CA 1
ATOM 1873 C C . GLN A 1 250 ? 7.619 10.091 13.273 1.00 85.69 250 GLN A C 1
ATOM 1875 O O . GLN A 1 250 ? 6.737 10.916 13.042 1.00 85.69 250 GLN A O 1
ATOM 1880 N N . ASP A 1 251 ? 8.726 10.346 13.974 1.00 78.75 251 ASP A N 1
ATOM 1881 C CA . ASP A 1 251 ? 9.105 11.622 14.588 1.00 78.75 251 ASP A CA 1
ATOM 1882 C C . ASP A 1 251 ? 9.561 12.717 13.609 1.00 78.75 251 ASP A C 1
ATOM 1884 O O . ASP A 1 251 ? 10.107 12.400 12.522 1.00 78.75 251 ASP A O 1
#

Foldseek 3Di:
DDDDDDDDDDDDDPPDDLLQQLQAPQLLSNVVSLVVLLPDPDDLVVLVVLLVVLLVVLLPDPDLDADHGSNSSNLSSLLSCVSNVHDCQVSCVVSVLDANDQPPADPLLLQLLLQVQPPHDSQARSSSSVSNSNPPDDQDPQVVLQVLLCVLCVVLVFAKDRWAFPCRVVVHFHKQWTKIDTRPAIWIAGSSDLEIEGPDCDVSSVVSSVVSVHDYQDPVQQQRWDPSRFHDDPNDRGTHGSVCSRTPTDD

Radius of gyration: 21.43 Å; Cα contacts (8 Å, |Δi|>4): 409; chains: 1; bounding box: 66×31×58 Å

Organism: NCBI:txid889268

Secondary structure (DSSP, 8-state):
-PPPP--------TT---GGGGG-SSHHHHHHHHHHHHTS---HHHHHHHHHHHHHHHHT---SSPP-HHHHHHHHHHHHHHHTT---HHHHHHTT--PPP-TT--HHHHHHHHHHHTT-STT--HHHHHHHHHS------HHHHHHHHHHHHHHTT--PPPPEEHHHHHTSSEESEEEEEETTEEEEEETTSSEEEESS--HHHHHHHHHTTPEE--HHHHT-EETT----BTTB-SPEEHHHHHS-EE-